Protein AF-A0A7R9W751-F1 (afdb_monomer)

Radius of gyration: 24.88 Å; Cα contacts (8 Å, |Δi|>4): 224; chains: 1; bounding box: 58×52×93 Å

Secondary structure (DSSP, 8-state):
-HHHHHHHHHHHT--THHHHHHHHHHHHHHHHHHHT--HHHHHHHH-HHHHHHHHHHHHHHHHHHH-SSPPPHHHHHHHTTTSS-HHHHHHHHHHHHHHTTT---PPPHHHHHHHHHTTSPPTTS----TT-TT-----HHHHHHHHHHHHHHHHHHHHHHHHHHHH-TTTTTS-HHHHHHHHHHHHHHHH-TTTHHHHHHHHHTTT--TT-HHHHHHHHHHHHHHHH-HHHHHHHHHHHHHHHHHHHHHHHHHHHHSSS-----TTSHHHHHHHHHHHHHHHHHHHHHTTS-----

Sequence (297 aa):
MAEWFYQLVDFCRVDRDNVAVAVSYLDRFLGAAARSGNARARRCLADRREYQLCAMTCLYLAVNLAETKEMDTALLVELSHGKYSKSDFVTMAEDVTWGLGWRLNGPTSMAFVNHLLGVLPEEGQHKSLHHLHDRHFLPACCRRAALVREEATLHELCRTQAELAVSDYRLASCRPSDVATAAVRNAMEHVRPDDLLAFLKSMDALDINPFSAEVERARTILKSAFDANVDGLRQVTSLLRLREEAANAAAGADNNNDIRGIRRSSITDSARCVTEIERIQNQSKFRRENIGEGATP

InterPro domains:
  IPR004367 Cyclin, C-terminal domain [PF02984] (143-190)
  IPR006671 Cyclin, N-terminal [PF00134] (2-105)
  IPR036915 Cyclin-like superfamily [SSF47954] (2-105)
  IPR039361 Cyclin [PTHR10177] (3-192)

Mean predicted aligned error: 13.27 Å

pLDDT: mean 77.69, std 21.28, range [28.48, 97.62]

Solvent-accessible surface area (backbone atoms only — not comparable to full-atom values): 17039 Å² total; per-residue (Å²): 107,58,68,59,44,51,55,50,29,60,74,71,69,52,70,68,67,36,45,51,50,12,50,50,48,39,53,54,29,45,50,27,25,78,75,74,60,38,64,66,32,44,46,28,74,74,32,74,68,49,32,4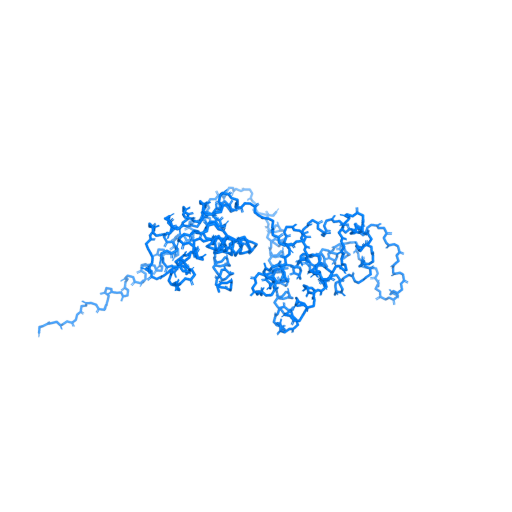7,54,47,46,56,31,25,40,52,52,30,41,50,72,74,42,94,67,73,75,58,57,69,57,54,22,57,76,50,71,62,75,47,54,60,65,54,46,52,53,47,41,50,53,45,40,61,62,49,67,70,69,70,91,70,85,45,28,62,61,41,36,58,54,57,61,70,61,45,78,73,87,84,70,82,89,75,76,90,76,66,91,80,67,79,83,67,53,74,69,58,52,53,54,50,50,54,49,51,54,52,50,39,52,50,45,25,48,53,41,44,56,50,38,67,64,36,76,88,44,67,81,53,53,37,62,36,49,18,51,19,23,47,52,57,26,28,65,73,75,40,58,83,51,42,65,57,44,55,53,50,32,55,77,66,76,46,70,82,79,36,74,66,18,49,50,42,30,53,51,48,51,54,54,49,63,71,35,64,62,52,65,53,46,53,57,46,50,53,50,53,49,48,52,52,51,52,51,53,57,55,50,58,71,62,58,79,82,63,76,97,73,90,75,92,79,64,73,72,54,57,61,54,54,53,51,53,52,55,53,50,54,56,50,58,61,56,61,77,75,70,81,84,82,84,134

Organism: NCBI:txid2749911

Structure (mmCIF, N/CA/C/O backbone):
data_AF-A0A7R9W751-F1
#
_entry.id   AF-A0A7R9W751-F1
#
loop_
_atom_site.group_PDB
_atom_site.id
_atom_site.type_symbol
_atom_site.label_atom_id
_atom_site.label_alt_id
_atom_site.label_comp_id
_atom_site.label_asym_id
_atom_site.label_entity_id
_atom_site.label_seq_id
_atom_site.pdbx_PDB_ins_code
_atom_site.Cartn_x
_atom_site.Cartn_y
_atom_site.Cartn_z
_atom_site.occupancy
_atom_site.B_iso_or_equiv
_atom_site.auth_seq_id
_atom_site.auth_comp_id
_atom_site.auth_asym_id
_atom_site.auth_atom_id
_atom_site.pdbx_PDB_model_num
ATOM 1 N N . MET A 1 1 ? 2.780 6.781 10.812 1.00 87.38 1 MET A N 1
ATOM 2 C CA . MET A 1 1 ? 2.352 5.390 11.088 1.00 87.38 1 MET A CA 1
ATOM 3 C C . MET A 1 1 ? 2.969 4.403 10.115 1.00 87.38 1 MET A C 1
ATOM 5 O O . MET A 1 1 ? 3.533 3.442 10.607 1.00 87.38 1 MET A O 1
ATOM 9 N N . ALA A 1 2 ? 2.932 4.637 8.796 1.00 90.12 2 ALA A N 1
ATOM 10 C CA . ALA A 1 2 ? 3.558 3.746 7.807 1.00 90.12 2 ALA A CA 1
ATOM 11 C C . ALA A 1 2 ? 5.029 3.401 8.128 1.00 90.12 2 ALA A C 1
ATOM 13 O O . ALA A 1 2 ? 5.391 2.234 8.154 1.00 90.12 2 ALA A O 1
ATOM 14 N N . GLU A 1 3 ? 5.847 4.391 8.494 1.00 91.19 3 GLU A N 1
ATOM 15 C CA . GLU A 1 3 ? 7.237 4.160 8.924 1.00 91.19 3 GLU A CA 1
ATOM 16 C C . GLU A 1 3 ? 7.350 3.181 10.109 1.00 91.19 3 GLU A C 1
ATOM 18 O O . GLU A 1 3 ? 8.160 2.260 10.087 1.00 91.19 3 GLU A O 1
ATOM 23 N N . TRP A 1 4 ? 6.489 3.333 11.121 1.00 93.00 4 TRP A N 1
ATOM 24 C CA . TRP A 1 4 ? 6.446 2.419 12.264 1.00 93.00 4 TRP A CA 1
ATOM 25 C C . TRP A 1 4 ? 6.015 1.002 11.849 1.00 93.00 4 TRP A C 1
ATOM 27 O O . TRP A 1 4 ? 6.534 0.029 12.390 1.00 93.00 4 TRP A O 1
ATOM 37 N N . PHE A 1 5 ? 5.117 0.865 10.863 1.00 95.19 5 PHE A N 1
ATOM 38 C CA . PHE A 1 5 ? 4.768 -0.447 10.309 1.00 95.19 5 PHE A CA 1
ATOM 39 C C . PHE A 1 5 ? 5.974 -1.124 9.657 1.00 95.19 5 PHE A C 1
ATOM 41 O O . PHE A 1 5 ? 6.214 -2.291 9.952 1.00 95.19 5 PHE A O 1
ATOM 48 N N . TYR A 1 6 ? 6.757 -0.407 8.842 1.00 93.44 6 TYR A N 1
ATOM 49 C CA . TYR A 1 6 ? 7.971 -0.969 8.238 1.00 93.44 6 TYR A CA 1
ATOM 50 C C . TYR A 1 6 ? 8.985 -1.408 9.297 1.00 93.44 6 TYR A C 1
ATOM 52 O O . TYR A 1 6 ? 9.459 -2.537 9.243 1.00 93.44 6 TYR A O 1
ATOM 60 N N . GLN A 1 7 ? 9.241 -0.580 10.316 1.00 91.62 7 GLN A N 1
ATOM 61 C CA . GLN A 1 7 ? 10.142 -0.940 11.421 1.00 91.62 7 GLN A CA 1
ATOM 62 C C . GLN A 1 7 ? 9.702 -2.224 12.141 1.00 91.62 7 GLN A C 1
ATOM 64 O O . GLN A 1 7 ? 10.531 -3.072 12.474 1.00 91.62 7 GLN A O 1
ATOM 69 N N . LEU A 1 8 ? 8.397 -2.379 12.384 1.00 90.62 8 LEU A N 1
ATOM 70 C CA . LEU A 1 8 ? 7.860 -3.555 13.061 1.00 90.62 8 LEU A CA 1
ATOM 71 C C . LEU A 1 8 ? 7.893 -4.804 12.171 1.00 90.62 8 LEU A C 1
ATOM 73 O O . LEU A 1 8 ? 8.247 -5.884 12.638 1.00 90.62 8 LEU A O 1
ATOM 77 N N . VAL A 1 9 ? 7.556 -4.666 10.892 1.00 92.12 9 VAL A N 1
ATOM 78 C CA . VAL A 1 9 ? 7.630 -5.765 9.924 1.00 92.12 9 VAL A CA 1
ATOM 79 C C . VAL A 1 9 ? 9.071 -6.253 9.754 1.00 92.12 9 VAL A C 1
ATOM 81 O O . VAL A 1 9 ? 9.309 -7.463 9.787 1.00 92.12 9 VAL A O 1
ATOM 84 N N . ASP A 1 10 ? 10.035 -5.333 9.707 1.00 91.06 10 ASP A N 1
ATOM 85 C CA . ASP A 1 10 ? 11.464 -5.649 9.659 1.00 91.06 10 ASP A CA 1
ATOM 86 C C . ASP A 1 10 ? 11.927 -6.375 10.930 1.00 91.06 10 ASP A C 1
ATOM 88 O O . ASP A 1 10 ? 12.632 -7.385 10.855 1.00 91.06 10 ASP A O 1
ATOM 92 N N . PHE A 1 11 ? 11.483 -5.912 12.104 1.00 88.19 11 PHE A N 1
ATOM 93 C CA . PHE A 1 11 ? 11.753 -6.576 13.382 1.00 88.19 11 PHE A CA 1
ATOM 94 C C . PHE A 1 11 ? 11.192 -8.006 13.415 1.00 88.19 11 PHE A C 1
ATOM 96 O O . PHE A 1 11 ? 11.877 -8.946 13.827 1.00 88.19 11 PHE A O 1
ATOM 103 N N . CYS A 1 12 ? 9.963 -8.190 12.932 1.00 87.19 12 CYS A N 1
ATOM 104 C CA . CYS A 1 12 ? 9.299 -9.489 12.868 1.00 87.19 12 CYS A CA 1
ATOM 105 C C . CYS A 1 12 ? 9.830 -10.394 11.742 1.00 87.19 12 CYS A C 1
ATOM 107 O O . CYS A 1 12 ? 9.562 -11.602 11.782 1.00 87.19 12 CYS A O 1
ATOM 109 N N . ARG A 1 13 ? 10.604 -9.845 10.793 1.00 89.00 13 ARG A N 1
ATOM 110 C CA . ARG A 1 13 ? 11.089 -10.506 9.568 1.00 89.00 13 ARG A CA 1
ATOM 111 C C . ARG A 1 13 ? 9.955 -11.080 8.712 1.00 89.00 13 ARG A C 1
ATOM 113 O O . ARG A 1 13 ? 10.039 -12.229 8.282 1.00 89.00 13 ARG A O 1
ATOM 120 N N . VAL A 1 14 ? 8.891 -10.305 8.528 1.00 90.88 14 VAL A N 1
ATOM 121 C CA . VAL A 1 14 ? 7.769 -10.645 7.629 1.00 90.88 14 VAL A CA 1
ATOM 122 C C . VAL A 1 14 ? 7.861 -9.825 6.340 1.00 90.88 14 VAL A C 1
ATOM 124 O O . VAL A 1 14 ? 8.680 -8.906 6.266 1.00 90.88 14 VAL A O 1
ATOM 127 N N . ASP A 1 15 ? 7.084 -10.159 5.305 1.00 91.19 15 ASP A N 1
ATOM 128 C CA . ASP A 1 15 ? 7.169 -9.415 4.044 1.00 91.19 15 ASP A CA 1
ATOM 129 C C . ASP A 1 15 ? 6.717 -7.956 4.240 1.00 91.19 15 ASP A C 1
ATOM 131 O O . ASP A 1 15 ? 5.684 -7.679 4.859 1.00 91.19 15 ASP A O 1
ATOM 135 N N . ARG A 1 16 ? 7.498 -7.014 3.704 1.00 92.69 16 ARG A N 1
ATOM 136 C CA . ARG A 1 16 ? 7.211 -5.574 3.729 1.00 92.69 16 ARG A CA 1
ATOM 137 C C . ARG A 1 16 ? 5.955 -5.203 2.943 1.00 92.69 16 ARG A C 1
ATOM 139 O O . ARG A 1 16 ? 5.333 -4.195 3.273 1.00 92.69 16 ARG A O 1
ATOM 146 N N . ASP A 1 17 ? 5.518 -6.019 1.985 1.00 92.56 17 ASP A N 1
ATOM 147 C CA . ASP A 1 17 ? 4.260 -5.800 1.257 1.00 92.56 17 ASP A CA 1
ATOM 148 C C . ASP A 1 17 ? 3.028 -5.865 2.184 1.00 92.56 17 ASP A C 1
ATOM 150 O O . ASP A 1 17 ? 2.019 -5.195 1.944 1.00 92.56 17 ASP A O 1
ATOM 154 N N . ASN A 1 18 ? 3.137 -6.549 3.333 1.00 93.75 18 ASN A N 1
ATOM 155 C CA . ASN A 1 18 ? 2.098 -6.547 4.370 1.00 93.75 18 ASN A CA 1
ATOM 156 C C . ASN A 1 18 ? 1.802 -5.138 4.909 1.00 93.75 18 ASN A C 1
ATOM 158 O O . ASN A 1 18 ? 0.691 -4.871 5.373 1.00 93.75 18 ASN A O 1
ATOM 162 N N . VAL A 1 19 ? 2.760 -4.208 4.822 1.00 95.75 19 VAL A N 1
ATOM 163 C CA . VAL A 1 19 ? 2.548 -2.805 5.201 1.00 95.75 19 VAL A CA 1
ATOM 164 C C . VAL A 1 19 ? 1.568 -2.125 4.246 1.00 95.75 19 VAL A C 1
ATOM 166 O O . VAL A 1 19 ? 0.678 -1.407 4.706 1.00 95.75 19 VAL A O 1
ATOM 169 N N . ALA A 1 20 ? 1.665 -2.387 2.939 1.00 95.69 20 ALA A N 1
ATOM 170 C CA . ALA A 1 20 ? 0.725 -1.856 1.952 1.00 95.69 20 ALA A CA 1
ATOM 171 C C . ALA A 1 20 ? -0.704 -2.353 2.227 1.00 95.69 20 ALA A C 1
ATOM 173 O O . ALA A 1 20 ? -1.664 -1.577 2.199 1.00 95.69 20 ALA A O 1
ATOM 174 N N . VAL A 1 21 ? -0.838 -3.636 2.575 1.00 95.88 21 VAL A N 1
ATOM 175 C CA . VAL A 1 21 ? -2.112 -4.250 2.969 1.00 95.88 21 VAL A CA 1
ATOM 176 C C . VAL A 1 21 ? -2.661 -3.614 4.254 1.00 95.88 21 VAL A C 1
ATOM 178 O O . VAL A 1 21 ? -3.822 -3.200 4.295 1.00 95.88 21 VAL A O 1
ATOM 181 N N . ALA A 1 22 ? -1.825 -3.458 5.282 1.00 96.50 22 ALA A N 1
ATOM 182 C CA . ALA A 1 22 ? -2.208 -2.861 6.561 1.00 96.50 22 ALA A CA 1
ATOM 183 C C . ALA A 1 22 ? -2.686 -1.407 6.424 1.00 96.50 22 ALA A C 1
ATOM 185 O O . ALA A 1 22 ? -3.707 -1.030 7.005 1.00 96.50 22 ALA A O 1
ATOM 186 N N . VAL A 1 23 ? -1.971 -0.590 5.642 1.00 95.75 23 VAL A N 1
ATOM 187 C CA . VAL A 1 23 ? -2.369 0.797 5.354 1.00 95.75 23 VAL A CA 1
ATOM 188 C C . VAL A 1 23 ? -3.676 0.823 4.561 1.00 95.75 23 VAL A C 1
ATOM 190 O O . VAL A 1 23 ? -4.572 1.591 4.905 1.00 95.75 23 VAL A O 1
ATOM 193 N N . SER A 1 24 ? -3.860 -0.088 3.599 1.00 95.31 24 SER A N 1
ATOM 194 C CA . SER A 1 24 ? -5.135 -0.231 2.883 1.00 95.31 24 SER A CA 1
ATOM 195 C C . SER A 1 24 ? -6.303 -0.542 3.827 1.00 95.31 24 SER A C 1
ATOM 197 O O . SER A 1 24 ? -7.377 0.050 3.693 1.00 95.31 24 SER A O 1
ATOM 199 N N . TYR A 1 25 ? -6.118 -1.438 4.803 1.00 96.69 25 TYR A N 1
ATOM 200 C CA . TYR A 1 25 ? -7.148 -1.736 5.807 1.00 96.69 25 TYR A CA 1
ATOM 201 C C . TYR A 1 25 ? -7.498 -0.503 6.627 1.00 96.69 25 TYR A C 1
ATOM 203 O O . TYR A 1 25 ? -8.681 -0.179 6.758 1.00 96.69 25 TYR A O 1
ATOM 211 N N . LEU A 1 26 ? -6.477 0.197 7.124 1.00 96.19 26 LEU A N 1
ATOM 212 C CA . LEU A 1 26 ? -6.642 1.397 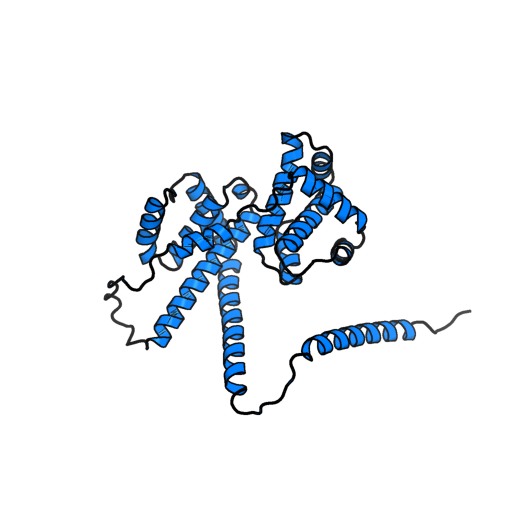7.929 1.00 96.19 26 LEU A CA 1
ATOM 213 C C . LEU A 1 26 ? -7.403 2.478 7.153 1.00 96.19 26 LEU A C 1
ATOM 215 O O . LEU A 1 26 ? -8.447 2.941 7.612 1.00 96.19 26 LEU A O 1
ATOM 219 N N . ASP A 1 27 ? -6.950 2.823 5.950 1.00 94.56 27 ASP A N 1
ATOM 220 C CA . ASP A 1 27 ? -7.553 3.881 5.137 1.00 94.56 27 ASP A CA 1
ATOM 221 C C . ASP A 1 27 ? -8.996 3.548 4.744 1.00 94.56 27 ASP A C 1
ATOM 223 O O . ASP A 1 27 ? -9.900 4.385 4.848 1.00 94.56 27 ASP A O 1
ATOM 227 N N . ARG A 1 28 ? -9.259 2.299 4.345 1.00 94.31 28 ARG A N 1
ATOM 228 C CA . ARG A 1 28 ? -10.609 1.859 3.966 1.00 94.31 28 ARG A CA 1
ATOM 229 C C . ARG A 1 28 ? -11.557 1.831 5.160 1.00 94.31 28 ARG A C 1
ATOM 231 O O . ARG A 1 28 ? -12.723 2.212 4.992 1.00 94.31 28 ARG A O 1
ATOM 238 N N . PHE A 1 29 ? -11.082 1.398 6.328 1.00 96.44 29 PHE A N 1
ATOM 239 C CA . PHE A 1 29 ? -11.866 1.368 7.560 1.00 96.44 29 PHE A CA 1
ATOM 240 C C . PHE A 1 29 ? -12.195 2.784 8.035 1.00 96.44 29 PHE A C 1
ATOM 242 O O . PHE A 1 29 ? -13.364 3.102 8.251 1.00 96.44 29 PHE A O 1
ATOM 249 N N . LEU A 1 30 ? -11.206 3.676 8.091 1.00 95.19 30 LEU A N 1
ATOM 250 C CA . LEU A 1 30 ? -11.424 5.078 8.451 1.00 95.19 30 LEU A CA 1
ATOM 251 C C . LEU A 1 30 ? -12.332 5.782 7.433 1.00 95.19 30 LEU A C 1
ATOM 253 O O . LEU A 1 30 ? -13.258 6.498 7.816 1.00 95.19 30 LEU A O 1
ATOM 257 N N . GLY A 1 31 ? -12.173 5.487 6.140 1.00 93.12 31 GLY A N 1
ATOM 258 C CA . GLY A 1 31 ? -13.071 5.962 5.087 1.00 93.12 31 GLY A CA 1
ATOM 259 C C . GLY A 1 31 ? -14.514 5.448 5.217 1.00 93.12 31 GLY A C 1
ATOM 260 O O . GLY A 1 31 ? -15.439 6.063 4.680 1.00 93.12 31 GLY A O 1
ATOM 261 N N . ALA A 1 32 ? -14.754 4.348 5.941 1.00 90.12 32 ALA A N 1
ATOM 262 C CA . ALA A 1 32 ? -16.107 3.860 6.222 1.00 90.12 32 ALA A CA 1
ATOM 263 C C . ALA A 1 32 ? -16.874 4.783 7.188 1.00 90.12 32 ALA A C 1
ATOM 265 O O . ALA A 1 32 ? -18.105 4.820 7.141 1.00 90.12 32 ALA A O 1
ATOM 266 N N . ALA A 1 33 ? -16.180 5.591 8.002 1.00 86.75 33 ALA A N 1
ATOM 267 C CA . ALA A 1 33 ? -16.813 6.571 8.888 1.00 86.75 33 ALA A CA 1
ATOM 268 C C . ALA A 1 33 ? -17.687 7.576 8.119 1.00 86.75 33 ALA A C 1
ATOM 270 O O . ALA A 1 33 ? -18.780 7.925 8.579 1.00 86.75 33 ALA A O 1
ATOM 271 N N . ALA A 1 34 ? -17.207 8.009 6.947 1.00 82.06 34 ALA A N 1
ATOM 272 C CA . ALA A 1 34 ? -17.912 8.922 6.052 1.00 82.06 34 ALA A CA 1
ATOM 273 C C . ALA A 1 34 ? -18.925 8.193 5.152 1.00 82.06 34 ALA A C 1
ATOM 275 O O . ALA A 1 34 ? -20.032 8.685 4.962 1.00 82.06 34 ALA A O 1
ATOM 276 N N . ARG A 1 35 ? -18.571 7.013 4.618 1.00 82.75 35 ARG A N 1
ATOM 277 C CA . ARG A 1 35 ? -19.398 6.291 3.629 1.00 82.75 35 ARG A CA 1
ATOM 278 C C . ARG A 1 35 ? -20.596 5.549 4.221 1.00 82.75 35 ARG A C 1
ATOM 280 O O . ARG A 1 35 ? -21.668 5.576 3.634 1.00 82.75 35 ARG A O 1
ATOM 287 N N . SER A 1 36 ? -20.404 4.837 5.332 1.00 83.44 36 SER A N 1
ATOM 288 C CA . SER A 1 36 ? -21.426 3.960 5.930 1.00 83.44 36 SER A CA 1
ATOM 289 C C . SER A 1 36 ? -21.849 4.404 7.328 1.00 83.44 36 SER A C 1
ATOM 291 O O . SER A 1 36 ? -22.612 3.713 7.996 1.00 83.44 36 SER A O 1
ATOM 293 N N . GLY A 1 37 ? -21.324 5.537 7.802 1.00 84.44 37 GLY A N 1
ATOM 294 C CA . GLY A 1 37 ? -21.643 6.074 9.117 1.00 84.44 37 GLY A CA 1
ATOM 295 C C . GLY A 1 37 ? -21.050 5.287 10.289 1.00 84.44 37 GLY A C 1
ATOM 296 O O . GLY A 1 37 ? -21.499 5.508 11.415 1.00 84.44 37 GLY A O 1
ATOM 297 N N . ASN A 1 38 ? -20.055 4.416 10.057 1.00 91.44 38 ASN A N 1
ATOM 298 C CA . ASN A 1 38 ? -19.473 3.549 11.087 1.00 91.44 38 ASN A CA 1
ATOM 299 C C . ASN A 1 38 ? -18.979 4.372 12.297 1.00 91.44 38 ASN A C 1
ATOM 301 O O . ASN A 1 38 ? -18.060 5.190 12.192 1.00 91.44 38 ASN A O 1
ATOM 305 N N . ALA A 1 39 ? -19.612 4.153 13.454 1.00 93.06 39 ALA A N 1
ATOM 306 C CA . ALA A 1 39 ? -19.351 4.915 14.670 1.00 93.06 39 ALA A CA 1
ATOM 307 C C . ALA A 1 39 ? -17.954 4.642 15.246 1.00 93.06 39 ALA A C 1
ATOM 309 O O . ALA A 1 39 ? -17.325 5.570 15.756 1.00 93.06 39 ALA A O 1
ATOM 310 N N . ARG A 1 40 ? -17.451 3.404 15.137 1.00 94.25 40 ARG A N 1
ATOM 311 C CA . ARG A 1 40 ? -16.111 3.040 15.612 1.00 94.25 40 ARG A CA 1
ATOM 312 C C . ARG A 1 40 ? -15.038 3.741 14.788 1.00 94.25 40 ARG A C 1
ATOM 314 O O . ARG A 1 40 ? -14.209 4.442 15.358 1.00 94.25 40 ARG A O 1
ATOM 321 N N . ALA A 1 41 ? -15.136 3.670 13.461 1.00 95.12 41 ALA A N 1
ATOM 322 C CA . ALA A 1 41 ? -14.223 4.375 12.561 1.00 95.12 41 ALA A CA 1
ATOM 323 C C . ALA A 1 41 ? -14.228 5.900 12.802 1.00 95.12 41 ALA A C 1
ATOM 325 O O . ALA A 1 41 ? -13.175 6.536 12.794 1.00 95.12 41 ALA A O 1
ATOM 326 N N . ARG A 1 42 ? -15.395 6.495 13.099 1.00 95.38 42 ARG A N 1
ATOM 327 C CA . ARG A 1 42 ? -15.495 7.921 13.459 1.00 95.38 42 ARG A CA 1
ATOM 328 C C . ARG A 1 42 ? -14.766 8.254 14.764 1.00 95.38 42 ARG A C 1
ATOM 330 O O . ARG A 1 42 ? -14.140 9.305 14.843 1.00 95.38 42 ARG A O 1
ATOM 337 N N . ARG A 1 43 ? -14.819 7.374 15.771 1.00 95.38 43 ARG A N 1
ATOM 338 C CA . ARG A 1 43 ? -14.048 7.541 17.017 1.00 95.38 43 ARG A CA 1
ATOM 339 C C . ARG A 1 43 ? -12.546 7.470 16.755 1.00 95.38 43 ARG A C 1
ATOM 341 O O . ARG A 1 43 ? -11.826 8.328 17.248 1.00 95.38 43 ARG A O 1
ATOM 348 N N . CYS A 1 44 ? -12.094 6.533 15.921 1.00 96.25 44 CYS A N 1
ATOM 349 C CA . CYS A 1 44 ? -10.688 6.446 15.517 1.00 96.25 44 CYS A CA 1
ATOM 350 C C . CYS A 1 44 ? -10.200 7.708 14.790 1.00 96.25 44 CYS A C 1
ATOM 352 O O . CYS A 1 44 ? -9.047 8.078 14.944 1.00 96.25 44 CYS A O 1
ATOM 354 N N . LEU A 1 45 ? -11.055 8.399 14.030 1.00 94.94 45 LEU A N 1
ATOM 355 C CA . LEU A 1 45 ? -10.699 9.686 13.417 1.00 94.94 45 LEU A CA 1
ATOM 356 C C . LEU A 1 45 ? -10.652 10.851 14.420 1.00 94.94 45 LEU A C 1
ATOM 358 O O . LEU A 1 45 ? -9.952 11.831 14.178 1.00 94.94 45 LEU A O 1
ATOM 362 N N . ALA A 1 46 ? -11.403 10.764 15.518 1.00 95.25 46 ALA A N 1
ATOM 363 C CA . ALA A 1 46 ? -11.514 11.829 16.513 1.00 95.25 46 ALA A CA 1
ATOM 364 C C . ALA A 1 46 ? -10.484 11.720 17.653 1.00 95.25 46 ALA A C 1
ATOM 366 O O . ALA A 1 46 ? -10.121 12.739 18.237 1.00 95.25 46 ALA A O 1
ATOM 367 N N . ASP A 1 47 ? -10.015 10.510 17.976 1.00 96.44 47 ASP A N 1
ATOM 368 C CA . ASP A 1 47 ? -9.065 10.255 19.063 1.00 96.44 47 ASP A CA 1
ATOM 369 C C . ASP A 1 47 ? -7.786 9.579 18.553 1.00 96.44 47 ASP A C 1
ATOM 371 O O . ASP A 1 47 ? -7.803 8.499 17.961 1.00 96.44 47 ASP A O 1
ATOM 375 N N . ARG A 1 48 ? -6.640 10.195 18.864 1.00 95.44 48 ARG A N 1
ATOM 376 C CA . ARG A 1 48 ? -5.305 9.689 18.532 1.00 95.44 48 ARG A CA 1
ATOM 377 C C . ARG A 1 48 ? -5.013 8.317 19.150 1.00 95.44 48 ARG A C 1
ATOM 379 O O . ARG A 1 48 ? -4.280 7.540 18.538 1.00 95.44 48 ARG A O 1
ATOM 386 N N . ARG A 1 49 ? -5.531 8.017 20.346 1.00 95.31 49 ARG A N 1
ATOM 387 C CA . ARG A 1 49 ? -5.340 6.702 20.987 1.00 95.31 49 ARG A CA 1
ATOM 388 C C . ARG A 1 49 ? -6.085 5.617 20.218 1.00 95.31 49 ARG A C 1
ATOM 390 O O . ARG A 1 49 ? -5.493 4.609 19.847 1.00 95.31 49 ARG A O 1
ATOM 397 N N . GLU A 1 50 ? -7.345 5.874 19.887 1.00 96.12 50 GLU A N 1
ATOM 398 C CA . GLU A 1 50 ? -8.170 4.962 19.089 1.00 96.12 50 GLU A CA 1
ATOM 399 C C . GLU A 1 50 ? -7.631 4.789 17.665 1.00 96.12 50 GLU A C 1
ATOM 401 O O . GLU A 1 50 ? -7.634 3.678 17.133 1.00 96.12 50 GLU A O 1
ATOM 406 N N . TYR A 1 51 ? -7.105 5.859 17.060 1.00 97.12 51 TYR A N 1
ATOM 407 C CA . TYR A 1 51 ? -6.384 5.782 15.790 1.00 97.12 51 TYR A CA 1
ATOM 408 C C . TYR A 1 51 ? -5.174 4.846 15.886 1.00 97.12 51 TYR A C 1
ATOM 410 O O . TYR A 1 51 ? -4.980 3.989 15.026 1.00 97.12 51 TYR A O 1
ATOM 418 N N . GLN A 1 52 ? -4.360 4.991 16.939 1.00 96.88 52 GLN A N 1
ATOM 419 C CA . GLN A 1 52 ? -3.177 4.158 17.140 1.00 96.88 52 GLN A CA 1
ATOM 420 C C . GLN A 1 52 ? -3.556 2.685 17.335 1.00 96.88 52 GLN A C 1
ATOM 422 O O . GLN A 1 52 ? -2.961 1.832 16.679 1.00 96.88 52 GLN A O 1
ATOM 427 N N . LEU A 1 53 ? -4.543 2.386 18.188 1.00 97.38 53 LEU A N 1
ATOM 428 C CA . LEU A 1 53 ? -5.045 1.023 18.388 1.00 97.38 53 LEU A CA 1
ATOM 429 C C . LEU A 1 53 ? -5.531 0.419 17.063 1.00 97.38 53 LEU A C 1
ATOM 431 O O . LEU A 1 53 ? -5.135 -0.693 16.712 1.00 97.38 53 LEU A O 1
ATOM 435 N N . CYS A 1 54 ? -6.322 1.171 16.294 1.00 97.62 54 CYS A N 1
ATOM 436 C CA . CYS A 1 54 ? -6.805 0.752 14.979 1.00 97.62 54 CYS A CA 1
ATOM 437 C C . CYS A 1 54 ? -5.651 0.447 14.019 1.00 97.62 54 CYS A C 1
ATOM 439 O O . CYS A 1 54 ? -5.628 -0.612 13.398 1.00 97.62 54 CYS A O 1
ATOM 441 N N . ALA A 1 55 ? -4.671 1.345 13.923 1.00 97.38 55 ALA A N 1
ATOM 442 C CA . ALA A 1 55 ? -3.517 1.184 13.049 1.00 97.38 55 ALA A CA 1
ATOM 443 C C . ALA A 1 55 ? -2.679 -0.052 13.420 1.00 97.38 55 ALA A C 1
ATOM 445 O O . ALA A 1 55 ? -2.390 -0.875 12.554 1.00 97.38 55 ALA A O 1
ATOM 446 N N . MET A 1 56 ? -2.345 -0.233 14.702 1.00 96.94 56 MET A N 1
ATOM 447 C CA . MET A 1 56 ? -1.624 -1.424 15.174 1.00 96.94 56 MET A CA 1
ATOM 448 C C . MET A 1 56 ? -2.401 -2.713 14.868 1.00 96.94 56 MET A C 1
ATOM 450 O O . MET A 1 56 ? -1.818 -3.703 14.430 1.00 96.94 56 MET A O 1
ATOM 454 N N . THR A 1 57 ? -3.724 -2.683 15.039 1.00 97.12 57 THR A N 1
ATOM 455 C CA . THR A 1 57 ? -4.597 -3.830 14.763 1.00 97.12 57 THR A CA 1
ATOM 456 C C . THR A 1 57 ? -4.701 -4.143 13.267 1.00 97.12 57 THR A C 1
ATOM 458 O O . THR A 1 57 ? -4.737 -5.308 12.886 1.00 97.12 57 THR A O 1
ATOM 461 N N . CYS A 1 58 ? -4.698 -3.129 12.397 1.00 97.31 58 CYS A N 1
ATOM 462 C CA . CYS A 1 58 ? -4.690 -3.329 10.944 1.00 97.31 58 CYS A CA 1
ATOM 463 C C . CYS A 1 58 ? -3.418 -4.048 10.479 1.00 97.31 58 CYS A C 1
ATOM 465 O O . CYS A 1 58 ? -3.503 -4.942 9.640 1.00 97.31 58 CYS A O 1
ATOM 467 N N . LEU A 1 59 ? -2.259 -3.707 11.053 1.00 95.56 59 LEU A N 1
ATOM 468 C CA . LEU A 1 59 ? -1.014 -4.423 10.772 1.00 95.56 59 LEU A CA 1
ATOM 469 C C . LEU A 1 59 ? -1.048 -5.860 11.298 1.00 95.56 59 LEU A C 1
ATOM 471 O O . LEU A 1 59 ? -0.645 -6.778 10.592 1.00 95.56 59 LEU A O 1
ATOM 475 N N . TYR A 1 60 ? -1.578 -6.061 12.503 1.00 95.06 60 TYR A N 1
ATOM 476 C CA . TYR A 1 60 ? -1.817 -7.394 13.055 1.00 95.06 60 TYR A CA 1
ATOM 477 C C . TYR A 1 60 ? -2.667 -8.278 12.149 1.00 95.06 60 TYR A C 1
ATOM 479 O O . TYR A 1 60 ? -2.277 -9.407 11.859 1.00 95.06 60 TYR A O 1
ATOM 487 N N . LEU A 1 61 ? -3.780 -7.746 11.645 1.00 95.94 61 LEU A N 1
ATOM 488 C CA . LEU A 1 61 ? -4.626 -8.455 10.693 1.00 95.94 61 LEU A CA 1
ATOM 489 C C . LEU A 1 61 ? -3.882 -8.762 9.391 1.00 95.94 61 LEU A C 1
ATOM 491 O O . LEU A 1 61 ? -3.978 -9.879 8.899 1.00 95.94 61 LEU A O 1
ATOM 495 N N . ALA A 1 62 ? -3.150 -7.795 8.832 1.00 95.44 62 ALA A N 1
ATOM 496 C CA . ALA A 1 62 ? -2.420 -7.994 7.582 1.00 95.44 62 ALA A CA 1
ATOM 497 C C . ALA A 1 62 ? -1.395 -9.132 7.697 1.00 95.44 62 ALA A C 1
ATOM 499 O O . ALA A 1 62 ? -1.416 -10.046 6.879 1.00 95.44 62 ALA A O 1
ATOM 500 N N . VAL A 1 63 ? -0.572 -9.119 8.750 1.00 93.56 63 VAL A N 1
ATOM 501 C CA . VAL A 1 63 ? 0.454 -10.147 8.978 1.00 93.56 63 VAL A CA 1
ATOM 502 C C . VAL A 1 63 ? -0.180 -11.518 9.212 1.00 93.56 63 VAL A C 1
ATOM 504 O O . VAL A 1 63 ? 0.185 -12.470 8.534 1.00 93.56 63 VAL A O 1
ATOM 507 N N . ASN A 1 64 ? -1.171 -11.628 10.102 1.00 92.19 64 ASN A N 1
ATOM 508 C CA . ASN A 1 64 ? -1.753 -12.932 10.448 1.00 92.19 64 ASN A CA 1
ATOM 509 C C . ASN A 1 64 ? -2.597 -13.563 9.334 1.00 92.19 64 ASN A C 1
ATOM 511 O O . ASN A 1 64 ? -2.880 -14.755 9.394 1.00 92.19 64 ASN A O 1
ATOM 515 N N . LEU A 1 65 ? -3.039 -12.782 8.346 1.00 92.25 65 LEU A N 1
ATOM 516 C CA . LEU A 1 65 ? -3.790 -13.305 7.202 1.00 92.25 65 LEU A CA 1
ATOM 517 C C . LEU A 1 65 ? -2.892 -13.684 6.023 1.00 92.25 65 LEU A C 1
ATOM 519 O O . LEU A 1 65 ? -3.289 -14.528 5.222 1.00 92.25 65 LEU A O 1
ATOM 523 N N . ALA A 1 66 ? -1.728 -13.049 5.893 1.00 88.00 66 ALA A N 1
ATOM 524 C CA . ALA A 1 66 ? -0.812 -13.271 4.779 1.00 88.00 66 ALA A CA 1
ATOM 525 C C . ALA A 1 66 ? 0.293 -14.284 5.106 1.00 88.00 66 ALA A C 1
ATOM 527 O O . ALA A 1 66 ? 0.691 -15.064 4.243 1.00 88.00 66 ALA A O 1
ATOM 528 N N . GLU A 1 67 ? 0.786 -14.281 6.344 1.00 85.75 67 GLU A N 1
ATOM 529 C CA . GLU A 1 67 ? 1.948 -15.061 6.756 1.00 85.75 67 GLU A CA 1
ATOM 530 C C . GLU A 1 67 ? 1.545 -16.342 7.487 1.00 85.75 67 GLU A C 1
ATOM 532 O O . GLU A 1 67 ? 0.562 -16.396 8.222 1.00 85.75 67 GLU A O 1
ATOM 537 N N . THR A 1 68 ? 2.374 -17.380 7.361 1.00 81.50 68 THR A N 1
ATOM 538 C CA . THR A 1 68 ? 2.263 -18.584 8.204 1.00 81.50 68 THR A CA 1
ATOM 539 C C . THR A 1 68 ? 2.745 -18.337 9.631 1.00 81.50 68 THR A C 1
ATOM 541 O O . THR A 1 68 ? 2.391 -19.076 10.549 1.00 81.50 68 THR A O 1
ATOM 544 N N . LYS A 1 69 ? 3.580 -17.311 9.825 1.00 78.12 69 LYS A N 1
ATOM 545 C CA . LYS A 1 69 ? 4.083 -16.896 11.130 1.00 78.12 69 LYS A CA 1
ATOM 546 C C . LYS A 1 69 ? 3.083 -15.950 11.786 1.00 78.12 69 LYS A C 1
ATOM 548 O O . LYS A 1 69 ? 2.961 -14.796 11.387 1.00 78.12 69 LYS A O 1
ATOM 553 N N . GLU A 1 70 ? 2.441 -16.425 12.843 1.00 78.62 70 GLU A N 1
ATOM 554 C CA . GLU A 1 70 ? 1.501 -15.620 13.618 1.00 78.62 70 GLU A CA 1
ATOM 555 C C . GLU A 1 70 ? 2.226 -14.572 14.478 1.00 78.62 70 GLU A C 1
ATOM 557 O O . GLU A 1 70 ? 3.205 -14.854 15.179 1.00 78.62 70 GLU A O 1
ATOM 562 N N . MET A 1 71 ? 1.719 -13.343 14.449 1.00 83.81 71 MET A N 1
ATOM 563 C CA . MET A 1 71 ? 2.056 -12.283 15.385 1.00 83.81 71 MET A CA 1
ATOM 564 C C . MET A 1 71 ? 1.121 -12.368 16.595 1.00 83.81 71 MET A C 1
ATOM 566 O O . MET A 1 71 ? -0.088 -12.181 16.467 1.00 83.81 71 MET A O 1
ATOM 570 N N . ASP A 1 72 ? 1.676 -12.626 17.782 1.00 88.19 72 ASP A N 1
ATOM 571 C CA . ASP A 1 72 ? 0.888 -12.714 19.016 1.00 88.19 72 ASP A CA 1
ATOM 572 C C . ASP A 1 72 ? 0.422 -11.324 19.485 1.00 88.19 72 ASP A C 1
ATOM 574 O O . ASP A 1 72 ? 1.179 -10.353 19.541 1.00 88.19 72 ASP A O 1
ATOM 578 N N . THR A 1 73 ? -0.829 -11.248 19.926 1.00 90.12 73 THR A N 1
ATOM 579 C CA . THR A 1 73 ? -1.389 -10.118 20.678 1.00 90.12 73 THR A CA 1
ATOM 580 C C . THR A 1 73 ? -0.551 -9.708 21.895 1.00 90.12 73 THR A C 1
ATOM 582 O O . THR A 1 73 ? -0.538 -8.529 22.243 1.00 90.12 73 THR A O 1
ATOM 585 N N . ALA A 1 74 ? 0.176 -10.630 22.542 1.00 91.12 74 ALA A N 1
ATOM 586 C CA . ALA A 1 74 ? 1.089 -10.285 23.638 1.00 91.12 74 ALA A CA 1
ATOM 587 C C . ALA A 1 74 ? 2.206 -9.331 23.187 1.00 91.12 74 ALA A C 1
ATOM 589 O O . ALA A 1 74 ? 2.502 -8.369 23.898 1.00 91.12 74 ALA A O 1
ATOM 590 N N . LEU A 1 75 ? 2.752 -9.547 21.985 1.00 89.81 75 LEU A N 1
ATOM 591 C CA . LEU A 1 75 ? 3.756 -8.666 21.394 1.00 89.81 75 LEU A CA 1
ATOM 592 C C . LEU A 1 75 ? 3.176 -7.265 21.159 1.00 89.81 75 LEU A C 1
ATOM 594 O O . LEU A 1 75 ? 3.827 -6.270 21.455 1.00 89.81 75 LEU A O 1
ATOM 598 N N . LEU A 1 76 ? 1.930 -7.157 20.691 1.00 90.81 76 LEU A N 1
ATOM 599 C CA . LEU A 1 76 ? 1.285 -5.853 20.484 1.00 90.81 76 LEU A CA 1
ATOM 600 C C . LEU A 1 76 ? 1.057 -5.090 21.792 1.00 90.81 76 LEU A C 1
ATOM 602 O O . LEU A 1 76 ? 1.234 -3.871 21.833 1.00 90.81 76 LEU A O 1
ATOM 606 N N . VAL A 1 77 ? 0.690 -5.796 22.866 1.00 95.00 77 VAL A N 1
ATOM 607 C CA . VAL A 1 77 ? 0.570 -5.205 24.206 1.00 95.00 77 VAL A CA 1
ATOM 608 C C . VAL A 1 77 ? 1.924 -4.651 24.652 1.00 95.00 77 VAL A C 1
ATOM 610 O O . VAL A 1 77 ? 1.992 -3.494 25.074 1.00 95.00 77 VAL A O 1
ATOM 613 N N . GLU A 1 78 ? 3.001 -5.419 24.488 1.00 93.25 78 GLU A N 1
ATOM 614 C CA . GLU A 1 78 ? 4.365 -4.985 24.810 1.00 93.25 78 GLU A CA 1
ATOM 615 C C . GLU A 1 78 ? 4.801 -3.767 23.979 1.00 93.25 78 GLU A C 1
ATOM 617 O O . GLU A 1 78 ? 5.234 -2.761 24.545 1.00 93.25 78 GLU A O 1
ATOM 622 N N . LEU A 1 79 ? 4.595 -3.800 22.659 1.00 90.69 79 LEU A N 1
ATOM 623 C CA . LEU A 1 79 ? 4.920 -2.702 21.737 1.00 90.69 79 LEU A CA 1
ATOM 624 C C . LEU A 1 79 ? 4.097 -1.438 22.001 1.00 90.69 79 LEU A C 1
ATOM 626 O O . LEU A 1 79 ? 4.547 -0.324 21.738 1.00 90.69 79 LEU A O 1
ATOM 630 N N . SER A 1 80 ? 2.887 -1.590 22.542 1.00 91.94 80 SER A N 1
ATOM 631 C CA . SER A 1 80 ? 2.075 -0.462 22.998 1.00 91.94 80 SER A CA 1
ATOM 632 C C . SER A 1 80 ? 2.522 0.094 24.358 1.00 91.94 80 SER A C 1
ATOM 634 O O . SER A 1 80 ? 1.942 1.075 24.825 1.00 91.94 80 SER A O 1
ATOM 636 N N . HIS A 1 81 ? 3.536 -0.506 24.995 1.00 91.44 81 HIS A N 1
ATOM 637 C CA . HIS A 1 81 ? 3.949 -0.267 26.380 1.00 91.44 81 HIS A CA 1
ATOM 638 C C . HIS A 1 81 ? 2.804 -0.464 27.386 1.00 91.44 81 HIS A C 1
ATOM 640 O O . HIS A 1 81 ? 2.643 0.318 28.322 1.00 91.44 81 HIS A O 1
ATOM 646 N N . GLY A 1 82 ? 1.966 -1.480 27.158 1.00 90.88 82 GLY A N 1
ATOM 647 C CA . GLY A 1 82 ? 0.819 -1.798 28.011 1.00 90.88 82 GLY A CA 1
ATOM 648 C C . GLY A 1 82 ? -0.329 -0.787 27.943 1.00 90.88 82 GLY A C 1
ATOM 649 O O . GLY A 1 82 ? -1.201 -0.809 28.808 1.00 90.88 82 GLY A O 1
ATOM 650 N N . LYS A 1 83 ? -0.350 0.107 26.942 1.00 93.88 83 LYS A N 1
ATOM 651 C CA . LYS A 1 83 ? -1.447 1.075 26.751 1.00 93.88 83 LYS A CA 1
ATOM 652 C C . LYS A 1 83 ? -2.766 0.410 26.377 1.00 93.88 83 LYS A C 1
ATOM 654 O O . LYS A 1 83 ? -3.816 0.969 26.681 1.00 93.88 83 LYS A O 1
ATOM 659 N N . TYR A 1 84 ? -2.692 -0.732 25.702 1.00 96.75 84 TYR A N 1
ATOM 660 C CA . TYR A 1 84 ? -3.841 -1.506 25.254 1.00 96.75 84 TYR A CA 1
ATOM 661 C C . TYR A 1 84 ? -3.728 -2.932 25.784 1.00 96.75 84 TYR A C 1
ATOM 663 O O . TYR A 1 84 ? -2.631 -3.476 25.923 1.00 96.75 84 TYR A O 1
ATOM 671 N N . SER A 1 85 ? -4.871 -3.530 26.082 1.00 96.31 85 SER A N 1
ATOM 672 C CA . SER A 1 85 ? -4.998 -4.924 26.493 1.00 96.31 85 SER A CA 1
ATOM 673 C C . SER A 1 85 ? -5.169 -5.846 25.282 1.00 96.31 85 SER A C 1
ATOM 675 O O . SER A 1 85 ? -5.501 -5.407 24.181 1.00 96.31 85 SER A O 1
ATOM 677 N N . LYS A 1 86 ? -5.002 -7.160 25.481 1.00 96.62 86 LYS A N 1
ATOM 678 C CA . LYS A 1 86 ? -5.276 -8.151 24.425 1.00 96.62 86 LYS A CA 1
ATOM 679 C C . LYS A 1 86 ? -6.723 -8.068 23.922 1.00 96.62 86 LYS A C 1
ATOM 681 O O . LYS A 1 86 ? -6.954 -8.173 22.723 1.00 96.62 86 LYS A O 1
ATOM 686 N N . SER A 1 87 ? -7.684 -7.835 24.821 1.00 96.81 87 SER A N 1
ATOM 687 C CA . SER A 1 87 ? -9.099 -7.685 24.459 1.00 96.81 87 SER A CA 1
ATOM 688 C C . SER A 1 87 ? -9.359 -6.462 23.585 1.00 96.81 87 SER A C 1
ATOM 690 O O . SER A 1 87 ? -10.223 -6.533 22.715 1.00 96.81 87 SER A O 1
ATOM 692 N N . ASP A 1 88 ? -8.599 -5.377 23.757 1.00 97.06 88 ASP A N 1
ATOM 693 C CA . ASP A 1 88 ? -8.744 -4.182 22.917 1.00 97.06 88 ASP A CA 1
ATOM 694 C C . ASP A 1 88 ? -8.346 -4.476 21.468 1.00 97.06 88 ASP A C 1
ATOM 696 O O . ASP A 1 88 ? -9.045 -4.068 20.542 1.00 97.06 88 ASP A O 1
ATOM 700 N N . PHE A 1 89 ? -7.262 -5.236 21.267 1.00 96.81 89 PHE A N 1
ATOM 701 C CA . PHE A 1 89 ? -6.832 -5.672 19.936 1.00 96.81 89 PHE A CA 1
ATOM 702 C C . PHE A 1 89 ? -7.838 -6.621 19.286 1.00 96.81 89 PHE A C 1
ATOM 704 O O . PHE A 1 89 ? -8.157 -6.447 18.115 1.00 96.81 89 PHE A O 1
ATOM 711 N N . VAL A 1 90 ? -8.372 -7.593 20.034 1.00 96.31 90 VAL A N 1
ATOM 712 C CA . VAL A 1 90 ? -9.387 -8.527 19.513 1.00 96.31 90 VAL A CA 1
ATOM 713 C C . VAL A 1 90 ? -10.663 -7.780 19.123 1.00 96.31 90 VAL A C 1
ATOM 715 O O . VAL A 1 90 ? -11.138 -7.928 18.001 1.00 96.31 90 VAL A O 1
ATOM 718 N N . THR A 1 91 ? -11.162 -6.906 19.999 1.00 97.25 91 THR A N 1
ATOM 719 C CA . THR A 1 91 ? -12.372 -6.110 19.731 1.00 97.25 91 THR A CA 1
ATOM 720 C C . THR A 1 91 ? -12.169 -5.195 18.523 1.00 97.25 91 THR A C 1
ATOM 722 O O . THR A 1 91 ? -13.011 -5.132 17.632 1.00 97.25 91 THR A O 1
ATOM 725 N N . MET A 1 92 ? -11.018 -4.517 18.442 1.00 97.56 92 MET A N 1
ATOM 726 C CA . MET A 1 92 ? -10.697 -3.677 17.289 1.00 97.56 92 MET A CA 1
ATOM 727 C C . MET A 1 92 ? -10.553 -4.504 16.001 1.00 97.56 92 MET A C 1
ATOM 729 O O . MET A 1 92 ? -10.926 -4.034 14.929 1.00 97.56 92 MET A O 1
ATOM 733 N N . ALA A 1 93 ? -10.038 -5.732 16.078 1.00 97.12 93 ALA A N 1
ATOM 734 C CA . ALA A 1 93 ? -9.890 -6.605 14.918 1.00 97.12 93 ALA A CA 1
ATOM 735 C C . ALA A 1 93 ? -11.259 -7.025 14.372 1.00 97.12 93 ALA A C 1
ATOM 737 O O . ALA A 1 93 ? -11.486 -6.982 13.159 1.00 97.12 93 ALA A O 1
ATOM 738 N N . GLU A 1 94 ? -12.196 -7.358 15.258 1.00 96.88 94 GLU A N 1
ATOM 739 C CA . GLU A 1 94 ? -13.593 -7.595 14.896 1.00 96.88 94 GLU A CA 1
ATOM 740 C C . GLU A 1 94 ? -14.200 -6.341 14.252 1.00 96.88 94 GLU A C 1
ATOM 742 O O . GLU A 1 94 ? -14.686 -6.407 13.123 1.00 96.88 94 GLU A O 1
ATOM 747 N N . ASP A 1 95 ? -14.095 -5.176 14.895 1.00 97.06 95 ASP A N 1
ATOM 748 C CA . ASP A 1 95 ? -14.626 -3.915 14.363 1.00 97.06 95 ASP A CA 1
ATOM 749 C C . ASP A 1 95 ? -14.104 -3.603 12.948 1.00 97.06 95 ASP A C 1
ATOM 751 O O . ASP A 1 95 ? -14.875 -3.210 12.064 1.00 97.06 95 ASP A O 1
ATOM 755 N N . VAL A 1 96 ? -12.798 -3.787 12.717 1.00 97.25 96 VAL A N 1
ATOM 756 C CA . VAL A 1 96 ? -12.156 -3.555 11.416 1.00 97.25 96 VAL A CA 1
ATOM 757 C C . VAL A 1 96 ? -12.645 -4.563 10.379 1.00 97.25 96 VAL A C 1
ATOM 759 O O . VAL A 1 96 ? -13.045 -4.165 9.283 1.00 97.25 96 VAL A O 1
ATOM 762 N N . THR A 1 97 ? -12.664 -5.856 10.700 1.00 96.31 97 THR A N 1
ATOM 763 C CA . THR A 1 97 ? -13.090 -6.903 9.754 1.00 96.31 97 THR A CA 1
ATOM 764 C C . THR A 1 97 ? -14.567 -6.770 9.373 1.00 96.31 97 THR A C 1
ATOM 766 O O . THR A 1 97 ? -14.894 -6.817 8.180 1.00 96.31 97 THR A O 1
ATOM 769 N N . TRP A 1 98 ? -15.446 -6.484 10.339 1.00 95.19 98 TRP A N 1
ATOM 770 C CA . TRP A 1 98 ? -16.852 -6.154 10.090 1.00 95.19 98 TRP A CA 1
ATOM 771 C C . TRP A 1 98 ? -17.002 -4.861 9.286 1.00 95.19 98 TRP A C 1
ATOM 773 O O . TRP A 1 98 ? -17.748 -4.826 8.305 1.00 95.19 98 TRP A O 1
ATOM 783 N N . GLY A 1 99 ? -16.257 -3.810 9.641 1.00 94.31 99 GLY A N 1
ATOM 784 C CA . GLY A 1 99 ? -16.273 -2.526 8.937 1.00 94.31 99 GLY A CA 1
ATOM 785 C C . GLY A 1 99 ? -15.809 -2.617 7.479 1.00 94.31 99 GLY A C 1
ATOM 786 O O . GLY A 1 99 ? -16.282 -1.857 6.629 1.00 94.31 99 GLY A O 1
ATOM 787 N N . LEU A 1 100 ? -14.923 -3.564 7.170 1.00 94.75 100 LEU A N 1
ATOM 788 C CA . LEU A 1 100 ? -14.465 -3.868 5.813 1.00 94.75 100 LEU A CA 1
ATOM 789 C C . LEU A 1 100 ? -15.346 -4.903 5.094 1.00 94.75 100 LEU A C 1
ATOM 791 O O . LEU A 1 100 ? -15.123 -5.160 3.907 1.00 94.75 100 LEU A O 1
ATOM 795 N N . GLY A 1 101 ? -16.328 -5.497 5.779 1.00 94.38 101 GLY A N 1
ATOM 796 C CA . GLY A 1 101 ? -17.164 -6.570 5.245 1.00 94.38 101 GLY A CA 1
ATOM 797 C C . GLY A 1 101 ? -16.340 -7.775 4.794 1.00 94.38 101 GLY A C 1
ATOM 798 O O . GLY A 1 101 ? -16.597 -8.309 3.717 1.00 94.38 101 GLY A O 1
ATOM 799 N N . TRP A 1 102 ? -15.301 -8.133 5.559 1.00 94.75 102 TRP A N 1
ATOM 800 C CA . TRP A 1 102 ? -14.365 -9.230 5.267 1.00 94.75 102 TRP A CA 1
ATOM 801 C C . TRP A 1 102 ? -13.578 -9.101 3.949 1.00 94.75 102 TRP A C 1
ATOM 803 O O . TRP A 1 102 ? -12.911 -10.038 3.514 1.00 94.75 102 TRP A O 1
ATOM 813 N N . ARG A 1 103 ? -13.584 -7.923 3.311 1.00 94.25 103 ARG A N 1
ATOM 814 C CA . ARG A 1 103 ? -12.830 -7.656 2.073 1.00 94.25 103 ARG A CA 1
ATOM 815 C C . ARG A 1 103 ? -11.358 -7.354 2.367 1.00 94.25 103 ARG A C 1
ATOM 817 O O . ARG A 1 103 ? -10.917 -6.215 2.191 1.00 94.25 103 ARG A O 1
ATOM 824 N N . LEU A 1 104 ? -10.633 -8.360 2.839 1.00 93.31 104 LEU A N 1
ATOM 825 C CA . LEU A 1 104 ? -9.243 -8.254 3.297 1.00 93.31 104 LEU A CA 1
ATOM 826 C C . LEU A 1 104 ? -8.234 -8.546 2.162 1.00 93.31 104 LEU A C 1
ATOM 828 O O . LEU A 1 104 ? -7.181 -7.936 2.093 1.00 93.31 104 LEU A O 1
ATOM 832 N N . ASN A 1 105 ? -8.596 -9.335 1.151 1.00 88.69 105 ASN A N 1
ATOM 833 C CA . ASN A 1 105 ? -7.685 -9.644 0.038 1.00 88.69 105 ASN A CA 1
ATOM 834 C C . ASN A 1 105 ? -7.690 -8.548 -1.048 1.00 88.69 105 ASN A C 1
ATOM 836 O O . ASN A 1 105 ? -8.376 -8.671 -2.064 1.00 88.69 105 ASN A O 1
ATOM 840 N N . GLY A 1 106 ? -6.977 -7.444 -0.808 1.00 85.88 106 GLY A N 1
ATOM 841 C CA . GLY A 1 106 ? -6.783 -6.357 -1.777 1.00 85.88 106 GLY A CA 1
ATOM 842 C C . GLY A 1 106 ? -5.467 -6.487 -2.559 1.00 85.88 106 GLY A C 1
ATOM 843 O O . GLY A 1 106 ? -4.495 -6.995 -2.007 1.00 85.88 106 GLY A O 1
ATOM 844 N N . PRO A 1 107 ? -5.401 -6.024 -3.821 1.00 93.06 107 PRO A N 1
ATOM 845 C CA . PRO A 1 107 ? -4.160 -6.056 -4.587 1.00 93.06 107 PRO A CA 1
ATOM 846 C C . PRO A 1 107 ? -3.183 -4.968 -4.114 1.00 93.06 107 PRO A C 1
ATOM 848 O O . PRO A 1 107 ? -3.583 -3.823 -3.888 1.00 93.06 107 PRO A O 1
ATOM 851 N N . THR A 1 108 ? -1.900 -5.313 -4.017 1.00 95.31 108 THR A N 1
ATOM 852 C CA . THR A 1 108 ? -0.812 -4.376 -3.703 1.00 95.31 108 THR A CA 1
ATOM 853 C C . THR A 1 108 ? -0.117 -3.896 -4.974 1.00 95.31 108 THR A C 1
ATOM 855 O O . THR A 1 108 ? -0.178 -4.542 -6.024 1.00 95.31 108 THR A O 1
ATOM 858 N N . SER A 1 109 ? 0.569 -2.753 -4.898 1.00 96.31 109 SER A N 1
ATOM 859 C CA . SER A 1 109 ? 1.377 -2.264 -6.022 1.00 96.31 109 SER A CA 1
ATOM 860 C C . SER A 1 109 ? 2.476 -3.270 -6.372 1.00 96.31 109 SER A C 1
ATOM 862 O O . SER A 1 109 ? 2.739 -3.497 -7.549 1.00 96.31 109 SER A O 1
ATOM 864 N N . MET A 1 110 ? 3.061 -3.945 -5.376 1.00 95.19 110 MET A N 1
ATOM 865 C CA . MET A 1 110 ? 4.073 -4.977 -5.612 1.00 95.19 110 MET A CA 1
ATOM 866 C C . MET A 1 110 ? 3.531 -6.218 -6.316 1.00 95.19 110 MET A C 1
ATOM 868 O O . MET A 1 110 ? 4.223 -6.770 -7.172 1.00 95.19 110 MET A O 1
ATOM 872 N N . ALA A 1 111 ? 2.290 -6.625 -6.039 1.00 94.19 111 ALA A N 1
ATOM 873 C CA . ALA A 1 111 ? 1.652 -7.699 -6.795 1.00 94.19 111 ALA A CA 1
ATOM 874 C C . ALA A 1 111 ? 1.570 -7.353 -8.293 1.00 94.19 111 ALA A C 1
ATOM 876 O O . ALA A 1 111 ? 1.943 -8.164 -9.141 1.00 94.19 111 ALA A O 1
ATOM 877 N N . PHE A 1 112 ? 1.170 -6.121 -8.629 1.00 95.31 112 PHE A N 1
ATOM 878 C CA . PHE A 1 112 ? 1.165 -5.653 -10.017 1.00 95.31 112 PHE A CA 1
ATOM 879 C C . PHE A 1 112 ? 2.572 -5.553 -10.612 1.00 95.31 112 PHE A C 1
ATOM 881 O O . PHE A 1 112 ? 2.754 -5.966 -11.752 1.00 95.31 112 PHE A O 1
ATOM 888 N N . VAL A 1 113 ? 3.568 -5.065 -9.862 1.00 95.38 113 VAL A N 1
ATOM 889 C CA . VAL A 1 113 ? 4.973 -5.032 -10.313 1.00 95.38 113 VAL A CA 1
ATOM 890 C C . VAL A 1 113 ? 5.429 -6.423 -10.747 1.00 95.38 113 VAL A C 1
ATOM 892 O O . VAL A 1 113 ? 5.946 -6.565 -11.850 1.00 95.38 113 VAL A O 1
ATOM 895 N N . ASN A 1 114 ? 5.192 -7.456 -9.934 1.00 93.38 114 ASN A N 1
ATOM 896 C CA . ASN A 1 114 ? 5.595 -8.826 -10.264 1.00 93.38 114 ASN A CA 1
ATOM 897 C C . ASN A 1 114 ? 4.959 -9.312 -11.578 1.00 93.38 114 ASN A C 1
ATOM 899 O O . ASN A 1 114 ? 5.631 -9.933 -12.399 1.00 93.38 114 ASN A O 1
ATOM 903 N N . HIS A 1 115 ? 3.683 -8.990 -11.805 1.00 92.19 115 HIS A N 1
ATOM 904 C CA . HIS A 1 115 ? 3.009 -9.319 -13.060 1.00 92.19 115 HIS A CA 1
ATOM 905 C C . HIS A 1 115 ? 3.552 -8.523 -14.251 1.00 92.19 115 HIS A C 1
ATOM 907 O O . HIS A 1 115 ? 3.771 -9.101 -15.310 1.00 92.19 115 HIS A O 1
ATOM 913 N N . LEU A 1 116 ? 3.804 -7.222 -14.085 1.00 91.62 116 LEU A N 1
ATOM 914 C CA . LEU A 1 116 ? 4.332 -6.359 -15.145 1.00 91.62 116 LEU A CA 1
ATOM 915 C C . LEU A 1 116 ? 5.757 -6.753 -15.549 1.00 91.62 116 LEU A C 1
ATOM 917 O O . LEU A 1 116 ? 6.066 -6.779 -16.738 1.00 91.62 116 LEU A O 1
ATOM 921 N N . LEU A 1 117 ? 6.609 -7.101 -14.581 1.00 89.88 117 LEU A N 1
ATOM 922 C CA . LEU A 1 117 ? 7.965 -7.581 -14.849 1.00 89.88 117 LEU A CA 1
ATOM 923 C C . LEU A 1 117 ? 7.960 -8.943 -15.555 1.00 89.88 117 LEU A C 1
ATOM 925 O O . LEU A 1 117 ? 8.791 -9.170 -16.425 1.00 89.88 117 LEU A O 1
ATOM 929 N N . GLY A 1 118 ? 6.989 -9.815 -15.262 1.00 86.75 118 GLY A N 1
ATOM 930 C CA . GLY A 1 118 ? 6.827 -11.097 -15.962 1.00 86.75 118 GLY A CA 1
ATOM 931 C C . GLY A 1 118 ? 6.381 -10.981 -17.427 1.00 86.75 118 GLY A C 1
ATOM 932 O O . GLY A 1 118 ? 6.449 -11.961 -18.163 1.00 86.75 118 GLY A O 1
ATOM 933 N N . VAL A 1 119 ? 5.925 -9.802 -17.860 1.00 84.06 119 VAL A N 1
ATOM 934 C CA . VAL A 1 119 ? 5.531 -9.512 -19.253 1.00 84.06 119 VAL A CA 1
ATOM 935 C C . VAL A 1 119 ? 6.709 -8.960 -20.069 1.00 84.06 119 VAL A C 1
ATOM 937 O O . VAL A 1 119 ? 6.614 -8.802 -21.291 1.00 84.06 119 VAL A O 1
ATOM 940 N N . LEU A 1 120 ? 7.840 -8.673 -19.419 1.00 78.69 120 LEU A N 1
ATOM 941 C CA . LEU A 1 120 ? 9.045 -8.256 -20.119 1.00 78.69 120 LEU A CA 1
ATOM 942 C C . LEU A 1 120 ? 9.499 -9.371 -21.072 1.00 78.69 120 LEU A C 1
ATOM 944 O O . LEU A 1 120 ? 9.516 -10.540 -20.684 1.00 78.69 120 LEU A O 1
ATOM 948 N N . PRO A 1 121 ? 9.843 -9.040 -22.328 1.00 69.31 121 PRO A N 1
ATOM 949 C CA . PRO A 1 121 ? 10.328 -10.040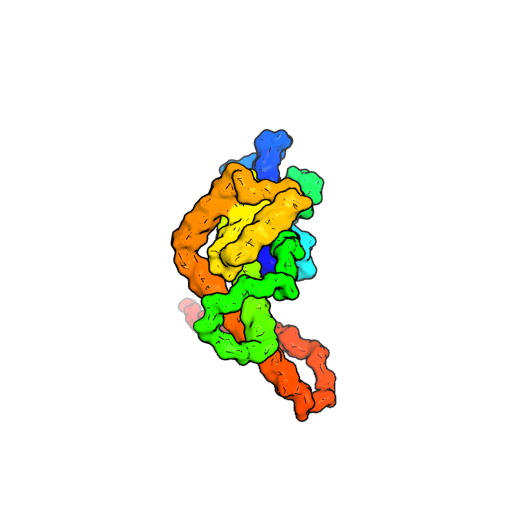 -23.263 1.00 69.31 121 PRO A CA 1
ATOM 950 C C . PRO A 1 121 ? 11.596 -10.686 -22.697 1.00 69.31 121 PRO A C 1
ATOM 952 O O . PRO A 1 121 ? 12.550 -9.985 -22.365 1.00 69.31 121 PRO A O 1
ATOM 955 N N . GLU A 1 122 ? 11.621 -12.019 -22.600 1.00 63.75 122 GLU A N 1
ATOM 956 C CA . GLU A 1 122 ? 12.852 -12.731 -22.260 1.00 63.75 122 GLU A CA 1
ATOM 957 C C . GLU A 1 122 ? 13.926 -12.349 -23.289 1.00 63.75 122 GLU A C 1
ATOM 959 O O . GLU A 1 122 ? 13.733 -12.511 -24.500 1.00 63.75 122 GLU A O 1
ATOM 964 N N . GLU A 1 123 ? 15.063 -11.829 -22.821 1.00 57.25 123 GLU A N 1
ATOM 965 C CA . GLU A 1 123 ? 16.189 -11.362 -23.643 1.00 57.25 123 GLU A CA 1
ATOM 966 C C . GLU A 1 123 ? 16.959 -12.522 -24.311 1.00 57.25 123 GLU A C 1
ATOM 968 O O . GLU A 1 123 ? 18.186 -12.611 -24.290 1.00 57.25 123 GLU A O 1
ATOM 973 N N . GLY A 1 124 ? 16.233 -13.434 -24.954 1.00 48.16 124 GLY A N 1
ATOM 974 C CA . GLY A 1 124 ? 16.753 -14.399 -25.914 1.00 48.16 124 GLY A CA 1
ATOM 975 C C . GLY A 1 124 ? 16.735 -13.897 -27.363 1.00 48.16 124 GLY A C 1
ATOM 976 O O . GLY A 1 124 ? 17.225 -14.610 -28.239 1.00 48.16 124 GLY A O 1
ATOM 977 N N . GLN A 1 125 ? 16.170 -12.714 -27.659 1.00 43.38 125 GLN A N 1
ATOM 978 C CA . GLN A 1 125 ? 15.896 -12.306 -29.051 1.00 43.38 125 GLN A CA 1
ATOM 979 C C . GLN A 1 125 ? 16.410 -10.925 -29.496 1.00 43.38 125 GLN A C 1
ATOM 981 O O . GLN A 1 125 ? 16.414 -10.665 -30.703 1.00 43.38 125 GLN A O 1
ATOM 986 N N . HIS A 1 126 ? 16.943 -10.069 -28.616 1.00 43.69 126 HIS A N 1
ATOM 987 C CA . HIS A 1 126 ? 17.547 -8.808 -29.067 1.00 43.69 126 HIS A CA 1
ATOM 988 C C . HIS A 1 126 ? 19.004 -8.990 -29.524 1.00 43.69 126 HIS A C 1
ATOM 990 O O . HIS A 1 126 ? 19.968 -8.932 -28.767 1.00 43.69 126 HIS A O 1
ATOM 996 N N . LYS A 1 127 ? 19.147 -9.184 -30.840 1.00 44.22 127 LYS A N 1
ATOM 997 C CA . LYS A 1 127 ? 20.399 -9.224 -31.618 1.00 44.22 127 LYS A CA 1
ATOM 998 C C . LYS A 1 127 ? 21.102 -7.865 -31.796 1.00 44.22 127 LYS A C 1
ATOM 1000 O O . LYS A 1 127 ? 21.955 -7.754 -32.670 1.00 44.22 127 LYS A O 1
ATOM 1005 N N . SER A 1 128 ? 20.806 -6.837 -31.006 1.00 43.31 128 SER A N 1
ATOM 1006 C CA . SER A 1 128 ? 21.398 -5.511 -31.226 1.00 43.31 128 SER A CA 1
ATOM 1007 C C . SER A 1 128 ? 21.836 -4.850 -29.934 1.00 43.31 128 SER A C 1
ATOM 1009 O O . SER A 1 128 ? 21.073 -4.121 -29.325 1.00 43.31 128 SER A O 1
ATOM 1011 N N . LEU A 1 129 ? 23.109 -5.052 -29.595 1.00 43.34 129 LEU A N 1
ATOM 1012 C CA . LEU A 1 129 ? 24.048 -3.947 -29.387 1.00 43.34 129 LEU A CA 1
ATOM 1013 C C . LEU A 1 129 ? 25.468 -4.451 -29.679 1.00 43.34 129 LEU A C 1
ATOM 1015 O O . LEU A 1 129 ? 26.332 -4.592 -28.820 1.00 43.34 129 LEU A O 1
ATOM 1019 N N . HIS A 1 130 ? 25.710 -4.690 -30.968 1.00 44.56 130 HIS A N 1
ATOM 1020 C CA . HIS A 1 130 ? 27.035 -4.860 -31.571 1.00 44.56 130 HIS A CA 1
ATOM 1021 C C . HIS A 1 130 ? 27.865 -3.551 -31.595 1.00 44.56 130 HIS A C 1
ATOM 1023 O O . HIS A 1 130 ? 28.811 -3.440 -32.371 1.00 44.56 130 HIS A O 1
ATOM 1029 N N . HIS A 1 131 ? 27.547 -2.552 -30.761 1.00 42.50 131 HIS A N 1
ATOM 1030 C CA . HIS A 1 131 ? 28.200 -1.234 -30.790 1.00 42.50 131 HIS A CA 1
ATOM 1031 C C . HIS A 1 131 ? 28.862 -0.789 -29.481 1.00 42.50 131 HIS A C 1
ATOM 1033 O O . HIS A 1 131 ? 29.307 0.349 -29.382 1.00 42.50 131 HIS A O 1
ATOM 1039 N N . LEU A 1 132 ? 29.084 -1.710 -28.542 1.00 44.81 132 LEU A N 1
ATOM 1040 C CA . LEU A 1 132 ? 30.210 -1.598 -27.612 1.00 44.81 132 LEU A CA 1
ATOM 1041 C C . LEU A 1 132 ? 31.295 -2.597 -28.033 1.00 44.81 132 LEU A C 1
ATOM 1043 O O . LEU A 1 132 ? 31.433 -3.687 -27.478 1.00 44.81 132 LEU A O 1
ATOM 1047 N N . HIS A 1 133 ? 32.072 -2.206 -29.046 1.00 45.31 133 HIS A N 1
ATOM 1048 C CA . HIS A 1 133 ? 33.453 -2.667 -29.197 1.00 45.31 133 HIS A CA 1
ATOM 1049 C C . HIS A 1 133 ? 34.224 -2.228 -27.936 1.00 45.31 133 HIS A C 1
ATOM 1051 O O . HIS A 1 133 ? 34.744 -1.123 -27.922 1.00 45.31 133 HIS A O 1
ATOM 1057 N N . ASP A 1 134 ? 34.158 -3.019 -26.856 1.00 43.75 134 ASP A N 1
ATOM 1058 C CA . ASP A 1 134 ? 35.236 -3.271 -25.868 1.00 43.75 134 ASP A CA 1
ATOM 1059 C C . ASP A 1 134 ? 34.738 -3.994 -24.598 1.00 43.75 134 ASP A C 1
ATOM 1061 O O . ASP A 1 134 ? 35.056 -3.658 -23.457 1.00 43.75 134 ASP A O 1
ATOM 1065 N N . ARG A 1 135 ? 33.953 -5.062 -24.758 1.00 41.97 135 ARG A N 1
ATOM 1066 C CA . ARG A 1 135 ? 33.871 -6.099 -23.718 1.00 41.97 135 ARG A CA 1
ATOM 1067 C C . ARG A 1 135 ? 34.226 -7.432 -24.337 1.00 41.97 135 ARG A C 1
ATOM 1069 O O . ARG A 1 135 ? 33.370 -8.158 -24.833 1.00 41.97 135 ARG A O 1
ATOM 1076 N N . HIS A 1 136 ? 35.524 -7.719 -24.314 1.00 44.97 136 HIS A N 1
ATOM 1077 C CA . HIS A 1 136 ? 36.070 -9.063 -24.430 1.00 44.97 136 HIS A CA 1
ATOM 1078 C C . HIS A 1 136 ? 35.113 -10.092 -23.809 1.00 44.97 136 HIS A C 1
ATOM 1080 O O . HIS A 1 136 ? 34.849 -10.046 -22.612 1.00 44.97 136 HIS A O 1
ATOM 1086 N N . PHE A 1 137 ? 34.581 -10.977 -24.656 1.00 51.00 137 PHE A N 1
ATOM 1087 C CA . PHE A 1 137 ? 34.194 -12.363 -24.375 1.00 51.00 137 PHE A CA 1
ATOM 1088 C C . PHE A 1 137 ? 33.987 -12.713 -22.885 1.00 51.00 137 PHE A C 1
ATOM 1090 O O . PHE A 1 137 ? 34.733 -13.494 -22.299 1.00 51.00 137 PHE A O 1
ATOM 1097 N N . LEU A 1 138 ? 32.953 -12.151 -22.252 1.00 53.34 138 LEU A N 1
ATOM 1098 C CA . LEU A 1 138 ? 32.522 -12.626 -20.939 1.00 53.34 138 LEU A CA 1
ATOM 1099 C C . LEU A 1 138 ? 31.993 -14.061 -21.112 1.00 53.34 138 LEU A C 1
ATOM 1101 O O . LEU A 1 138 ? 31.099 -14.268 -21.943 1.00 53.34 138 LEU A O 1
ATOM 1105 N N . PRO A 1 139 ? 32.511 -15.051 -20.358 1.00 58.44 139 PRO A N 1
ATOM 1106 C CA . PRO A 1 139 ? 31.985 -16.410 -20.377 1.00 58.44 139 PRO A CA 1
ATOM 1107 C C . PRO A 1 139 ? 30.473 -16.416 -20.116 1.00 58.44 139 PRO A C 1
ATOM 1109 O O . PRO A 1 139 ? 29.953 -15.545 -19.414 1.00 58.44 139 PRO A O 1
ATOM 1112 N N . ALA A 1 140 ? 29.751 -17.413 -20.638 1.00 60.53 140 ALA A N 1
ATOM 1113 C CA . ALA A 1 140 ? 28.293 -17.510 -20.492 1.00 60.53 140 ALA A CA 1
ATOM 1114 C C . ALA A 1 140 ? 27.815 -17.404 -19.024 1.00 60.53 140 ALA A C 1
ATOM 1116 O O . ALA A 1 140 ? 26.747 -16.849 -18.758 1.00 60.53 140 ALA A O 1
ATOM 1117 N N . CYS A 1 141 ? 28.630 -17.855 -18.060 1.00 59.66 141 CYS A N 1
ATOM 1118 C CA . CYS A 1 141 ? 28.353 -17.708 -16.630 1.00 59.66 141 CYS A CA 1
ATOM 1119 C C . CYS A 1 141 ? 28.342 -16.241 -16.157 1.00 59.66 141 CYS A C 1
ATOM 1121 O O . CYS A 1 141 ? 27.466 -15.862 -15.382 1.00 59.66 141 CYS A O 1
ATOM 1123 N N . CYS A 1 142 ? 29.241 -15.394 -16.663 1.00 60.69 142 CYS A N 1
ATOM 1124 C CA . CYS A 1 142 ? 29.317 -13.981 -16.294 1.00 60.69 142 CYS A CA 1
ATOM 1125 C C . CYS A 1 142 ? 28.173 -13.155 -16.904 1.00 60.69 142 CYS A C 1
ATOM 1127 O O . CYS A 1 142 ? 27.721 -12.198 -16.278 1.00 60.69 142 CYS A O 1
ATOM 1129 N N . ARG A 1 143 ? 27.667 -13.546 -18.086 1.00 63.59 143 ARG A N 1
ATOM 1130 C CA . ARG A 1 143 ? 26.490 -12.920 -18.718 1.00 63.59 143 ARG A CA 1
ATOM 1131 C C . ARG A 1 143 ? 25.212 -13.203 -17.930 1.00 63.59 143 ARG A C 1
ATOM 1133 O O . ARG A 1 143 ? 24.477 -12.277 -17.615 1.00 63.59 143 ARG A O 1
ATOM 1140 N N . ARG A 1 144 ? 24.989 -14.464 -17.545 1.00 66.38 144 ARG A N 1
ATOM 1141 C CA . ARG A 1 144 ? 23.830 -14.844 -16.725 1.00 66.38 144 ARG A CA 1
ATOM 1142 C C . ARG A 1 144 ? 23.853 -14.167 -15.353 1.00 66.38 144 ARG A C 1
ATOM 1144 O O . ARG A 1 144 ? 22.826 -13.674 -14.911 1.00 66.38 144 ARG A O 1
ATOM 1151 N N . ALA A 1 145 ? 25.021 -14.074 -14.716 1.00 68.94 145 ALA A N 1
ATOM 1152 C CA . ALA A 1 145 ? 25.159 -13.360 -13.448 1.00 68.94 145 ALA A CA 1
ATOM 1153 C C . ALA A 1 145 ? 24.871 -11.850 -13.572 1.00 68.94 145 ALA A C 1
ATOM 1155 O O . ALA A 1 145 ? 24.311 -11.266 -12.652 1.00 68.94 145 ALA A O 1
ATOM 1156 N N . ALA A 1 146 ? 25.235 -11.209 -14.690 1.00 68.88 146 ALA A N 1
ATOM 1157 C CA . ALA A 1 146 ? 24.910 -9.801 -14.930 1.00 68.88 146 ALA A CA 1
ATOM 1158 C C . ALA A 1 146 ? 23.401 -9.571 -15.098 1.00 68.88 146 ALA A C 1
ATOM 1160 O O . ALA A 1 146 ? 22.861 -8.682 -14.451 1.00 68.88 146 ALA A O 1
ATOM 1161 N N . LEU A 1 147 ? 22.725 -10.426 -15.867 1.00 68.19 147 LEU A N 1
ATOM 1162 C CA . LEU A 1 147 ? 21.275 -10.344 -16.073 1.00 68.19 147 LEU A CA 1
ATOM 1163 C C . LEU A 1 147 ? 20.490 -10.537 -14.773 1.00 68.19 147 LEU A C 1
ATOM 1165 O O . LEU A 1 147 ? 19.603 -9.746 -14.468 1.00 68.19 147 LEU A O 1
ATOM 1169 N N . VAL A 1 148 ? 20.875 -11.533 -13.967 1.00 73.88 148 VAL A N 1
ATOM 1170 C CA . VAL A 1 148 ? 20.268 -11.770 -12.646 1.00 73.88 148 VAL A CA 1
ATOM 1171 C C . VAL A 1 148 ? 20.435 -10.549 -11.737 1.00 73.88 148 VAL A C 1
ATOM 1173 O O . VAL A 1 148 ? 19.519 -10.206 -10.994 1.00 73.88 148 VAL A O 1
ATOM 1176 N N . ARG A 1 149 ? 21.578 -9.852 -11.808 1.00 73.69 149 ARG A N 1
ATOM 1177 C CA . ARG A 1 149 ? 21.781 -8.606 -11.052 1.00 73.69 149 ARG A CA 1
ATOM 1178 C C . ARG A 1 149 ? 20.889 -7.474 -11.546 1.00 73.69 149 ARG A C 1
ATOM 1180 O O . ARG A 1 149 ? 20.351 -6.745 -10.719 1.00 73.69 149 ARG A O 1
ATOM 1187 N N . GLU A 1 150 ? 20.731 -7.309 -12.854 1.00 80.00 150 GLU A N 1
ATOM 1188 C CA . GLU A 1 150 ? 19.871 -6.262 -13.418 1.00 80.00 150 GLU A CA 1
ATOM 1189 C C . GLU A 1 150 ? 18.400 -6.493 -13.074 1.00 80.00 150 GLU A C 1
ATOM 1191 O O . GLU A 1 150 ? 17.727 -5.558 -12.652 1.00 80.00 150 GLU A O 1
ATOM 1196 N N . GLU A 1 151 ? 17.918 -7.731 -13.176 1.00 83.06 151 GLU A N 1
ATOM 1197 C CA . GLU A 1 151 ? 16.554 -8.097 -12.787 1.00 83.06 151 GLU A CA 1
ATOM 1198 C C . GLU A 1 151 ? 16.319 -7.873 -11.285 1.00 83.06 151 GLU A C 1
ATOM 1200 O O . GLU A 1 151 ? 15.336 -7.242 -10.897 1.00 83.06 151 GLU A O 1
ATOM 1205 N N . ALA A 1 152 ? 17.264 -8.294 -10.436 1.00 84.31 152 ALA A N 1
ATOM 1206 C CA . ALA A 1 152 ? 17.202 -8.035 -8.999 1.00 84.31 152 ALA A CA 1
ATOM 1207 C C . ALA A 1 152 ? 17.220 -6.529 -8.679 1.00 84.31 152 ALA A C 1
ATOM 1209 O O . ALA A 1 152 ? 16.477 -6.076 -7.812 1.00 84.31 152 ALA A O 1
ATOM 1210 N N . THR A 1 153 ? 18.029 -5.744 -9.396 1.00 86.06 153 THR A N 1
ATOM 1211 C CA . THR A 1 153 ? 18.094 -4.282 -9.230 1.00 86.06 153 THR A CA 1
ATOM 1212 C C . THR A 1 153 ? 16.785 -3.621 -9.655 1.00 86.06 153 THR A C 1
ATOM 1214 O O . THR A 1 153 ? 16.273 -2.754 -8.950 1.00 86.06 153 THR A O 1
ATOM 1217 N N . LEU A 1 154 ? 16.216 -4.046 -10.785 1.00 89.69 154 LEU A N 1
ATOM 1218 C CA . LEU A 1 154 ? 14.935 -3.559 -11.285 1.00 89.69 154 LEU A CA 1
ATOM 1219 C C . LEU A 1 154 ? 13.811 -3.836 -10.277 1.00 89.69 154 LEU A C 1
ATOM 1221 O O . LEU A 1 154 ? 13.046 -2.928 -9.946 1.00 89.69 154 LEU A O 1
ATOM 1225 N N . HIS A 1 155 ? 13.753 -5.061 -9.748 1.00 91.50 155 HIS A N 1
ATOM 1226 C CA . HIS A 1 155 ? 12.779 -5.461 -8.731 1.00 91.50 155 HIS A CA 1
ATOM 1227 C C . HIS A 1 155 ? 12.912 -4.631 -7.450 1.00 91.50 155 HIS A C 1
ATOM 1229 O O . HIS A 1 155 ? 11.916 -4.107 -6.951 1.00 91.50 155 HIS A O 1
ATOM 1235 N N . GLU A 1 156 ? 14.140 -4.426 -6.968 1.00 90.06 156 GLU A N 1
ATOM 1236 C CA . GLU A 1 156 ? 14.414 -3.673 -5.740 1.00 90.06 156 GLU A CA 1
ATOM 1237 C C . GLU A 1 156 ? 14.064 -2.178 -5.872 1.00 90.06 156 GLU A C 1
ATOM 1239 O O . GLU A 1 156 ? 13.503 -1.577 -4.950 1.00 90.06 156 GLU A O 1
ATOM 1244 N N . LEU A 1 157 ? 14.319 -1.572 -7.038 1.00 91.38 157 LEU A N 1
ATOM 1245 C CA . LEU A 1 157 ? 13.901 -0.195 -7.326 1.00 91.38 157 LEU A CA 1
ATOM 1246 C C . LEU A 1 157 ? 12.375 -0.061 -7.352 1.00 91.38 157 LEU A C 1
ATOM 1248 O O . LEU A 1 157 ? 11.832 0.902 -6.802 1.00 91.38 157 LEU A O 1
ATOM 1252 N N . CYS A 1 158 ? 11.681 -1.026 -7.961 1.00 94.62 158 CYS A N 1
ATOM 1253 C CA . CYS A 1 158 ? 10.220 -1.045 -7.971 1.00 94.62 158 CYS A CA 1
ATOM 1254 C C . CYS A 1 158 ? 9.656 -1.209 -6.555 1.00 94.62 158 CYS A C 1
ATOM 1256 O O . CYS A 1 158 ? 8.735 -0.482 -6.184 1.00 94.62 158 CYS A O 1
ATOM 1258 N N . ARG A 1 159 ? 10.246 -2.105 -5.752 1.00 93.56 159 ARG A N 1
ATOM 1259 C CA . ARG A 1 159 ? 9.904 -2.303 -4.338 1.00 93.56 159 ARG A CA 1
ATOM 1260 C C . ARG A 1 159 ? 10.055 -1.026 -3.535 1.00 93.56 159 ARG A C 1
ATOM 1262 O O . ARG A 1 159 ? 9.091 -0.584 -2.920 1.00 93.56 159 ARG A O 1
ATOM 1269 N N . THR A 1 160 ? 11.215 -0.385 -3.621 1.00 91.69 160 THR A N 1
ATOM 1270 C CA . THR A 1 160 ? 11.479 0.873 -2.912 1.00 91.69 160 THR A CA 1
ATOM 1271 C C . THR A 1 160 ? 10.459 1.953 -3.291 1.00 91.69 160 THR A C 1
ATOM 1273 O O . THR A 1 160 ? 9.926 2.646 -2.426 1.00 91.69 160 THR A O 1
ATOM 1276 N N . GLN A 1 161 ? 10.127 2.087 -4.579 1.00 93.44 161 GLN A N 1
ATOM 1277 C CA . GLN A 1 161 ? 9.117 3.053 -5.022 1.00 93.44 161 GLN A CA 1
ATOM 1278 C C . GLN A 1 161 ? 7.698 2.694 -4.560 1.00 93.44 161 GLN A C 1
ATOM 1280 O O . GLN A 1 161 ? 6.944 3.588 -4.172 1.00 93.44 161 GLN A O 1
ATOM 1285 N N . ALA A 1 162 ? 7.328 1.413 -4.547 1.00 94.94 162 ALA A N 1
ATOM 1286 C CA . ALA A 1 162 ? 6.051 0.972 -3.993 1.00 94.94 162 ALA A CA 1
ATOM 1287 C C . ALA A 1 162 ? 5.953 1.281 -2.488 1.00 94.94 162 ALA A C 1
ATOM 1289 O O . ALA A 1 162 ? 4.916 1.755 -2.026 1.00 94.94 162 ALA A O 1
ATOM 1290 N N . GLU A 1 163 ? 7.039 1.097 -1.733 1.00 93.19 163 GLU A N 1
ATOM 1291 C CA . GLU A 1 163 ? 7.085 1.412 -0.302 1.00 93.19 163 GLU A CA 1
ATOM 1292 C C . GLU A 1 163 ? 6.952 2.917 -0.022 1.00 93.19 163 GLU A C 1
ATOM 1294 O O . GLU A 1 163 ? 6.214 3.332 0.884 1.00 93.19 163 GLU A O 1
ATOM 1299 N N . LEU A 1 164 ? 7.62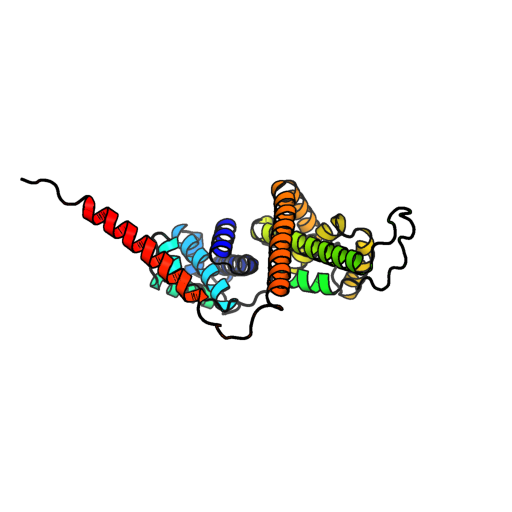0 3.745 -0.836 1.00 92.00 164 LEU A N 1
ATOM 1300 C CA . LEU A 1 164 ? 7.472 5.201 -0.809 1.00 92.00 164 LEU A CA 1
ATOM 1301 C C . LEU A 1 164 ? 6.023 5.614 -1.093 1.00 92.00 164 LEU A C 1
ATOM 1303 O O . LEU A 1 164 ? 5.503 6.503 -0.417 1.00 92.00 164 LEU A O 1
ATOM 1307 N N . ALA A 1 165 ? 5.347 4.939 -2.028 1.00 94.88 165 ALA A N 1
ATOM 1308 C CA . ALA A 1 165 ? 3.952 5.222 -2.354 1.00 94.88 165 ALA A CA 1
ATOM 1309 C C . ALA A 1 165 ? 3.009 5.013 -1.163 1.00 94.88 165 ALA A C 1
ATOM 1311 O O . ALA A 1 165 ? 2.121 5.830 -0.940 1.00 94.88 165 ALA A O 1
ATOM 1312 N N . VAL A 1 166 ? 3.227 3.959 -0.370 1.00 94.12 166 VAL A N 1
ATOM 1313 C CA . VAL A 1 166 ? 2.437 3.676 0.844 1.00 94.12 166 VAL A CA 1
ATOM 1314 C C . VAL A 1 166 ? 2.621 4.763 1.909 1.00 94.12 166 VAL A C 1
ATOM 1316 O O . VAL A 1 166 ? 1.728 5.009 2.719 1.00 94.12 166 VAL A O 1
ATOM 1319 N N . SER A 1 167 ? 3.779 5.423 1.916 1.00 90.81 167 SER A N 1
ATOM 1320 C CA . SER A 1 167 ? 4.116 6.454 2.902 1.00 90.81 167 SER A CA 1
ATOM 1321 C C . SER A 1 167 ? 3.699 7.867 2.474 1.00 90.81 167 SER A C 1
ATOM 1323 O O . SER A 1 167 ? 3.615 8.755 3.325 1.00 90.81 167 SER A O 1
ATOM 1325 N N . ASP A 1 168 ? 3.421 8.093 1.185 1.00 91.62 168 ASP A N 1
ATOM 1326 C CA . ASP A 1 168 ? 3.041 9.398 0.640 1.00 91.62 168 ASP A CA 1
ATOM 1327 C C . ASP A 1 168 ? 1.520 9.513 0.456 1.00 91.62 168 ASP A C 1
ATOM 1329 O O . ASP A 1 168 ? 0.909 8.890 -0.414 1.00 91.62 168 ASP A O 1
ATOM 1333 N N . TYR A 1 169 ? 0.900 10.400 1.236 1.00 90.69 169 TYR A N 1
ATOM 1334 C CA . TYR A 1 169 ? -0.541 10.653 1.180 1.00 90.69 169 TYR A CA 1
ATOM 1335 C C . TYR A 1 169 ? -1.044 11.063 -0.217 1.00 90.69 169 TYR A C 1
ATOM 1337 O O . TYR A 1 169 ? -2.184 10.766 -0.577 1.00 90.69 169 TYR A O 1
ATOM 1345 N N . ARG A 1 170 ? -0.212 11.713 -1.042 1.00 91.81 170 ARG A N 1
ATOM 1346 C CA . ARG A 1 170 ? -0.595 12.122 -2.406 1.00 91.81 170 ARG A CA 1
ATOM 1347 C C . ARG A 1 170 ? -0.855 10.921 -3.314 1.00 91.81 170 ARG A C 1
ATOM 1349 O O . ARG A 1 170 ? -1.615 11.049 -4.273 1.00 91.81 170 ARG A O 1
ATOM 1356 N N . LEU A 1 171 ? -0.245 9.777 -3.007 1.00 93.06 171 LEU A N 1
ATOM 1357 C CA . LEU A 1 171 ? -0.368 8.532 -3.760 1.00 93.06 171 LEU A CA 1
ATOM 1358 C C . LEU A 1 171 ? -1.395 7.568 -3.157 1.00 93.06 171 LEU A C 1
ATOM 1360 O O . LEU A 1 171 ? -1.793 6.626 -3.834 1.00 93.06 171 LEU A O 1
ATOM 1364 N N . ALA A 1 172 ? -1.914 7.841 -1.955 1.00 88.94 172 ALA A N 1
ATOM 1365 C CA . ALA A 1 172 ? -2.926 7.004 -1.301 1.00 88.94 172 ALA A CA 1
ATOM 1366 C C 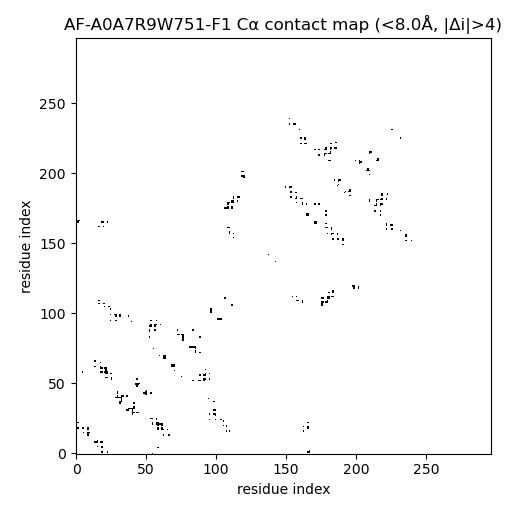. ALA A 1 172 ? -4.231 6.860 -2.113 1.00 88.94 172 ALA A C 1
ATOM 1368 O O . ALA A 1 172 ? -4.961 5.883 -1.967 1.00 88.94 172 ALA A O 1
ATOM 1369 N N . SER A 1 173 ? -4.533 7.833 -2.982 1.00 88.19 173 SER A N 1
ATOM 1370 C CA . SER A 1 173 ? -5.704 7.800 -3.874 1.00 88.19 173 SER A CA 1
ATOM 1371 C C . SER A 1 173 ? -5.435 7.174 -5.249 1.00 88.19 173 SER A C 1
ATOM 1373 O O . SER A 1 173 ? -6.377 6.953 -6.013 1.00 88.19 173 SER A O 1
ATOM 1375 N N . CYS A 1 174 ? -4.173 6.894 -5.581 1.00 93.50 174 CYS A N 1
ATOM 1376 C CA . CYS A 1 174 ? -3.806 6.253 -6.839 1.00 93.50 174 CYS A CA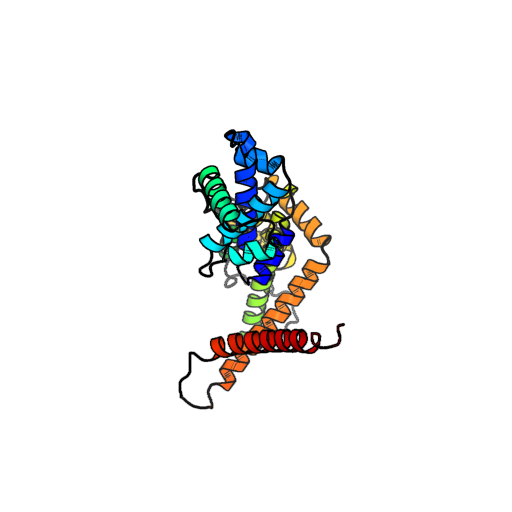 1
ATOM 1377 C C . CYS A 1 174 ? -4.172 4.767 -6.807 1.00 93.50 174 CYS A C 1
ATOM 1379 O O . CYS A 1 174 ? -4.142 4.119 -5.759 1.00 93.50 174 CYS A O 1
ATOM 1381 N N . ARG A 1 175 ? -4.497 4.196 -7.972 1.00 94.19 175 ARG A N 1
ATOM 1382 C CA . ARG A 1 175 ? -4.717 2.750 -8.055 1.00 94.19 175 ARG A CA 1
ATOM 1383 C C . ARG A 1 175 ? -3.370 2.036 -7.890 1.00 94.19 175 ARG A C 1
ATOM 1385 O O . ARG A 1 175 ? -2.376 2.514 -8.441 1.00 94.19 175 ARG A O 1
ATOM 1392 N N . PRO A 1 176 ? -3.321 0.870 -7.220 1.00 95.56 176 PRO A N 1
ATOM 1393 C CA . PRO A 1 176 ? -2.082 0.101 -7.098 1.00 95.56 176 PRO A CA 1
ATOM 1394 C C . PRO A 1 176 ? -1.440 -0.242 -8.454 1.00 95.56 176 PRO A C 1
ATOM 1396 O O . PRO A 1 176 ? -0.220 -0.234 -8.574 1.00 95.56 176 PRO A O 1
ATOM 1399 N N . SER A 1 177 ? -2.251 -0.455 -9.500 1.00 95.25 177 SER A N 1
ATOM 1400 C CA . SER A 1 177 ? -1.791 -0.659 -10.883 1.00 95.25 177 SER A CA 1
ATOM 1401 C C . SER A 1 177 ? -1.051 0.549 -11.462 1.00 95.25 177 SER A C 1
ATOM 1403 O O . SER A 1 177 ? -0.057 0.384 -12.168 1.00 95.25 177 SER A O 1
ATOM 1405 N N . ASP A 1 178 ? -1.516 1.763 -11.158 1.00 95.69 178 ASP A N 1
ATOM 1406 C CA . ASP A 1 178 ? -0.944 3.003 -11.690 1.00 95.69 178 ASP A CA 1
ATOM 1407 C C . ASP A 1 178 ? 0.396 3.291 -11.007 1.00 95.69 178 ASP A C 1
ATOM 1409 O O . ASP A 1 178 ? 1.378 3.634 -11.665 1.00 95.69 178 ASP A O 1
ATOM 1413 N N . VAL A 1 179 ? 0.452 3.071 -9.687 1.00 96.81 179 VAL A N 1
ATOM 1414 C CA . VAL A 1 179 ? 1.684 3.152 -8.891 1.00 96.81 179 VAL A CA 1
ATOM 1415 C C . VAL A 1 179 ? 2.703 2.118 -9.369 1.00 96.81 179 VAL A C 1
ATOM 1417 O O . VAL A 1 179 ? 3.865 2.462 -9.569 1.00 96.81 179 VAL A O 1
ATOM 1420 N N . ALA A 1 180 ? 2.277 0.875 -9.602 1.00 96.56 180 ALA A N 1
ATOM 1421 C CA . ALA A 1 180 ? 3.143 -0.184 -10.112 1.00 96.56 180 ALA A CA 1
ATOM 1422 C C . ALA A 1 180 ? 3.701 0.147 -11.502 1.00 96.56 180 ALA A C 1
ATOM 1424 O O . ALA A 1 180 ? 4.905 0.049 -11.727 1.00 96.56 180 ALA A O 1
ATOM 1425 N N . THR A 1 181 ? 2.841 0.609 -12.411 1.00 95.19 181 THR A N 1
ATOM 1426 C CA . THR A 1 181 ? 3.237 1.033 -13.760 1.00 95.19 181 THR A CA 1
ATOM 1427 C C . THR A 1 181 ? 4.250 2.176 -13.709 1.00 95.19 181 THR A C 1
ATOM 1429 O O . THR A 1 181 ? 5.273 2.135 -14.393 1.00 95.19 181 THR A O 1
ATOM 1432 N N . ALA A 1 182 ? 3.997 3.183 -12.870 1.00 96.19 182 ALA A N 1
ATOM 1433 C CA . ALA A 1 182 ? 4.912 4.297 -12.658 1.00 96.19 182 ALA A CA 1
ATOM 1434 C C . ALA A 1 182 ? 6.266 3.837 -12.090 1.00 96.19 182 ALA A C 1
ATOM 1436 O O . ALA A 1 182 ? 7.309 4.276 -12.580 1.00 96.19 182 ALA A O 1
ATOM 1437 N N . ALA A 1 183 ? 6.254 2.934 -11.104 1.00 95.88 183 ALA A N 1
ATOM 1438 C CA . ALA A 1 183 ? 7.456 2.396 -10.474 1.00 95.88 183 ALA A CA 1
ATOM 1439 C C . ALA A 1 183 ? 8.316 1.592 -11.461 1.00 95.88 183 ALA A C 1
ATOM 1441 O O . ALA A 1 183 ? 9.514 1.857 -11.573 1.00 95.88 183 ALA A O 1
ATOM 1442 N N . VAL A 1 184 ? 7.703 0.679 -12.227 1.00 94.75 184 VAL A N 1
ATOM 1443 C CA . VAL A 1 184 ? 8.396 -0.110 -13.261 1.00 94.75 184 VAL A CA 1
ATOM 1444 C C . VAL A 1 184 ? 8.986 0.806 -14.323 1.00 94.75 184 VAL A C 1
ATOM 1446 O O . VAL A 1 184 ? 10.161 0.681 -14.652 1.00 94.75 184 VAL A O 1
ATOM 1449 N N . ARG A 1 185 ? 8.218 1.786 -14.809 1.00 93.06 185 ARG A N 1
ATOM 1450 C CA . ARG A 1 185 ? 8.694 2.726 -15.829 1.00 93.06 185 ARG A CA 1
ATOM 1451 C C . ARG A 1 185 ? 9.883 3.556 -15.336 1.00 93.06 185 ARG A C 1
ATOM 1453 O O . ARG A 1 185 ? 10.881 3.652 -16.044 1.00 93.06 185 ARG A O 1
ATOM 1460 N N . ASN A 1 186 ? 9.819 4.085 -14.112 1.00 93.50 186 ASN A N 1
ATOM 1461 C CA . ASN A 1 186 ? 10.949 4.781 -13.491 1.00 93.50 186 ASN A CA 1
ATOM 1462 C C . ASN A 1 186 ? 12.173 3.866 -13.344 1.00 93.50 186 ASN A C 1
ATOM 1464 O O . ASN A 1 186 ? 13.286 4.278 -13.647 1.00 93.50 186 ASN A O 1
ATOM 1468 N N . ALA A 1 187 ? 11.986 2.627 -12.888 1.00 92.06 187 ALA A N 1
ATOM 1469 C CA . ALA A 1 187 ? 13.090 1.694 -12.695 1.00 92.06 187 ALA A CA 1
ATOM 1470 C C . ALA A 1 187 ? 13.730 1.269 -14.033 1.00 92.06 187 ALA A C 1
ATOM 1472 O O . ALA A 1 187 ? 14.955 1.222 -14.144 1.00 92.06 187 ALA A O 1
ATOM 1473 N N . MET A 1 188 ? 12.926 1.041 -15.075 1.00 89.44 188 MET A N 1
ATOM 1474 C CA . MET A 1 188 ? 13.404 0.704 -16.420 1.00 89.44 188 MET A CA 1
ATOM 1475 C C . MET A 1 188 ? 14.169 1.850 -17.086 1.00 89.44 188 MET A C 1
ATOM 1477 O O . MET A 1 188 ? 15.194 1.585 -17.707 1.00 89.44 188 MET A O 1
ATOM 1481 N N . GLU A 1 189 ? 13.740 3.108 -16.912 1.00 88.75 189 GLU A N 1
ATOM 1482 C CA . GLU A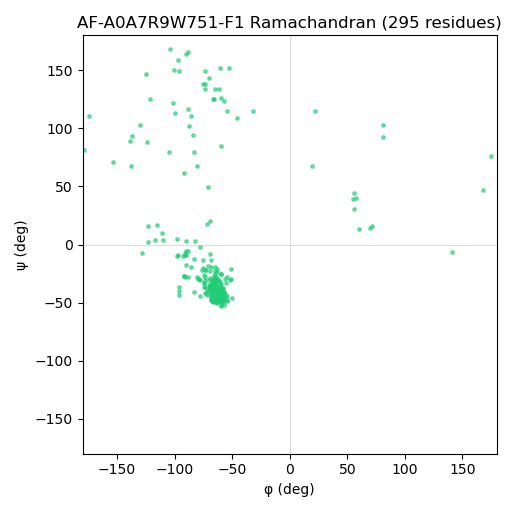 1 189 ? 14.489 4.288 -17.385 1.00 88.75 189 GLU A CA 1
ATOM 1483 C C . GLU A 1 189 ? 15.938 4.305 -16.857 1.00 88.75 189 GLU A C 1
ATOM 1485 O O . GLU A 1 189 ? 16.825 4.851 -17.514 1.00 88.75 189 GLU A O 1
ATOM 1490 N N . HIS A 1 190 ? 16.185 3.700 -15.689 1.00 83.88 190 HIS A N 1
ATOM 1491 C CA . HIS A 1 190 ? 17.500 3.651 -15.054 1.00 83.88 190 HIS A CA 1
ATOM 1492 C C . HIS A 1 190 ? 18.286 2.364 -15.333 1.00 83.88 190 HIS A C 1
ATOM 1494 O O . HIS A 1 190 ? 19.501 2.437 -15.508 1.00 83.88 190 HIS A O 1
ATOM 1500 N N . VAL A 1 191 ? 17.629 1.199 -15.349 1.00 84.75 191 VAL A N 1
ATOM 1501 C CA . VAL A 1 191 ? 18.310 -0.107 -15.451 1.00 84.75 191 VAL A CA 1
ATOM 1502 C C . VAL A 1 191 ? 18.362 -0.625 -16.888 1.00 84.75 191 VAL A C 1
ATOM 1504 O O . VAL A 1 191 ? 19.402 -1.124 -17.306 1.00 84.75 191 VAL A O 1
ATOM 1507 N N . ARG A 1 192 ? 17.261 -0.511 -17.646 1.00 83.62 192 ARG A N 1
ATOM 1508 C CA . ARG A 1 192 ? 17.112 -1.083 -18.999 1.00 83.62 192 ARG A CA 1
ATOM 1509 C C . ARG A 1 192 ? 16.423 -0.102 -19.957 1.00 83.62 192 ARG A C 1
ATOM 1511 O O . ARG A 1 192 ? 15.292 -0.346 -20.386 1.00 83.62 192 ARG A O 1
ATOM 1518 N N . PRO A 1 193 ? 17.078 1.021 -20.303 1.00 82.62 193 PRO A N 1
ATOM 1519 C CA . PRO A 1 193 ? 16.482 2.020 -21.187 1.00 82.62 193 PRO A CA 1
ATOM 1520 C C . PRO A 1 193 ? 16.206 1.471 -22.596 1.00 82.62 193 PRO A C 1
ATOM 1522 O O . PRO A 1 193 ? 15.236 1.890 -23.226 1.00 82.62 193 PRO A O 1
ATOM 1525 N N . ASP A 1 194 ? 17.006 0.509 -23.068 1.00 83.88 194 ASP A N 1
ATOM 1526 C CA . ASP A 1 194 ? 16.852 -0.103 -24.394 1.00 83.88 194 ASP A CA 1
ATOM 1527 C C . ASP A 1 194 ? 15.578 -0.968 -24.499 1.00 83.88 194 ASP A C 1
ATOM 1529 O O . ASP A 1 194 ? 14.902 -0.964 -25.531 1.00 83.88 194 ASP A O 1
ATOM 1533 N N . ASP A 1 195 ? 15.187 -1.630 -23.405 1.00 83.94 195 ASP A N 1
ATOM 1534 C CA . ASP A 1 195 ? 13.998 -2.494 -23.343 1.00 83.94 195 ASP A CA 1
ATOM 1535 C C . ASP A 1 195 ? 12.699 -1.720 -23.100 1.00 83.94 195 ASP A C 1
ATOM 1537 O O . ASP A 1 195 ? 11.601 -2.263 -23.264 1.00 83.94 195 ASP A O 1
ATOM 1541 N N . LEU A 1 196 ? 12.791 -0.440 -22.725 1.00 86.25 196 LEU A N 1
ATOM 1542 C CA . LEU A 1 196 ? 11.633 0.375 -22.365 1.00 86.25 196 LEU A CA 1
ATOM 1543 C C . LEU A 1 196 ? 10.598 0.420 -23.495 1.00 86.25 196 LEU A C 1
ATOM 1545 O O . LEU A 1 196 ? 9.401 0.294 -23.248 1.00 86.25 196 LEU A O 1
ATOM 1549 N N . LEU A 1 197 ? 11.040 0.551 -24.750 1.00 86.88 197 LEU A N 1
ATOM 1550 C CA . LEU A 1 197 ? 10.125 0.571 -25.893 1.00 86.88 197 LEU A CA 1
ATOM 1551 C C . LEU A 1 197 ? 9.401 -0.770 -26.077 1.00 86.88 197 LEU A C 1
ATOM 1553 O O . LEU A 1 197 ? 8.228 -0.782 -26.452 1.00 86.88 197 LEU A O 1
ATOM 1557 N N . ALA A 1 198 ? 10.086 -1.891 -25.840 1.00 86.12 198 ALA A N 1
ATOM 1558 C CA . ALA A 1 198 ? 9.486 -3.216 -25.945 1.00 86.12 198 ALA A CA 1
ATOM 1559 C C . ALA A 1 198 ? 8.450 -3.433 -24.834 1.00 86.12 198 ALA A C 1
ATOM 1561 O O . ALA A 1 198 ? 7.333 -3.857 -25.119 1.00 86.12 198 ALA A O 1
ATOM 1562 N N . PHE A 1 199 ? 8.773 -3.033 -23.604 1.00 86.88 199 PHE A N 1
ATOM 1563 C CA . PHE A 1 199 ? 7.834 -3.046 -22.485 1.00 86.88 199 PHE A CA 1
ATOM 1564 C C . PHE A 1 199 ? 6.581 -2.205 -22.755 1.00 86.88 199 PHE A C 1
ATOM 1566 O O . PHE A 1 199 ? 5.467 -2.698 -22.593 1.00 86.88 199 PHE A O 1
ATOM 1573 N N . LEU A 1 200 ? 6.740 -0.968 -23.238 1.00 88.38 200 LEU A N 1
ATOM 1574 C CA . LEU A 1 200 ? 5.608 -0.091 -23.558 1.00 88.38 200 LEU A CA 1
ATOM 1575 C C . LEU A 1 200 ? 4.692 -0.692 -24.638 1.00 88.38 200 LEU A C 1
ATOM 1577 O O . LEU A 1 200 ? 3.477 -0.532 -24.563 1.00 88.38 200 LEU A O 1
ATOM 1581 N N . LYS A 1 201 ? 5.251 -1.423 -25.612 1.00 86.50 201 LYS A N 1
ATOM 1582 C CA . LYS A 1 201 ? 4.460 -2.174 -26.602 1.00 86.50 201 LYS A CA 1
ATOM 1583 C C . LYS A 1 201 ? 3.711 -3.348 -25.973 1.00 86.50 201 LYS A C 1
ATOM 1585 O O . LYS A 1 201 ? 2.556 -3.575 -26.317 1.00 86.50 201 LYS A O 1
ATOM 1590 N N . SER A 1 202 ? 4.336 -4.079 -25.050 1.00 87.25 202 SER A N 1
ATOM 1591 C CA . SER A 1 202 ? 3.662 -5.162 -24.325 1.00 87.25 202 SER A CA 1
ATOM 1592 C C . SER A 1 202 ? 2.521 -4.648 -23.442 1.00 87.25 202 SER A C 1
ATOM 1594 O O . SER A 1 202 ? 1.519 -5.335 -23.278 1.00 87.25 202 SER A O 1
ATOM 1596 N N . MET A 1 203 ? 2.639 -3.434 -22.900 1.00 87.12 203 MET A N 1
ATOM 1597 C CA . MET A 1 203 ? 1.574 -2.797 -22.121 1.00 87.12 203 MET A CA 1
ATOM 1598 C C . MET A 1 203 ? 0.345 -2.430 -22.957 1.00 87.12 203 MET A C 1
ATOM 1600 O O . MET A 1 203 ? -0.776 -2.635 -22.495 1.00 87.12 203 MET A O 1
ATOM 1604 N N . ASP A 1 204 ? 0.548 -1.942 -24.184 1.00 85.50 204 ASP A N 1
ATOM 1605 C CA . ASP A 1 204 ? -0.537 -1.665 -25.137 1.00 85.50 204 ASP A CA 1
ATOM 1606 C C . ASP A 1 204 ? -1.337 -2.943 -25.446 1.00 85.50 204 ASP A C 1
ATOM 1608 O O . ASP A 1 204 ? -2.565 -2.941 -25.443 1.00 85.50 204 ASP A O 1
ATOM 1612 N N . ALA A 1 205 ? -0.646 -4.083 -25.571 1.00 84.62 205 ALA A N 1
ATOM 1613 C CA . ALA A 1 205 ? -1.286 -5.389 -25.741 1.00 84.62 205 ALA A CA 1
ATOM 1614 C C . ALA A 1 205 ? -2.118 -5.844 -24.522 1.00 84.62 205 ALA A C 1
ATOM 1616 O O . ALA A 1 205 ? -2.977 -6.714 -24.663 1.00 84.62 205 ALA A O 1
ATOM 1617 N N . LEU A 1 206 ? -1.875 -5.271 -23.338 1.00 85.06 206 LEU A N 1
ATOM 1618 C CA . LEU A 1 206 ? -2.615 -5.543 -22.102 1.00 85.06 206 LEU A CA 1
ATOM 1619 C C . LEU A 1 206 ? -3.709 -4.505 -21.806 1.00 85.06 206 LEU A C 1
ATOM 1621 O O . LEU A 1 206 ? -4.317 -4.576 -20.739 1.00 85.06 206 LEU A O 1
ATOM 1625 N N . ASP A 1 207 ? -3.954 -3.550 -22.712 1.00 87.19 207 ASP A N 1
ATOM 1626 C CA . ASP A 1 207 ? -4.888 -2.429 -22.511 1.00 87.19 207 ASP A CA 1
ATOM 1627 C C . ASP A 1 207 ? -4.562 -1.593 -21.252 1.00 87.19 207 ASP A C 1
ATOM 1629 O O . ASP A 1 207 ? -5.428 -1.024 -20.583 1.00 87.19 207 ASP A O 1
ATOM 1633 N N . ILE A 1 208 ? -3.275 -1.524 -20.894 1.00 87.00 208 ILE A N 1
ATOM 1634 C CA . ILE A 1 208 ? -2.780 -0.674 -19.808 1.00 87.00 208 ILE A CA 1
ATOM 1635 C C . ILE A 1 208 ? -2.152 0.556 -20.449 1.00 87.00 208 ILE A C 1
ATOM 1637 O O . ILE A 1 208 ? -1.195 0.431 -21.204 1.00 87.00 208 ILE A O 1
ATOM 1641 N N . ASN A 1 209 ? -2.645 1.753 -20.120 1.00 90.50 209 ASN A N 1
ATOM 1642 C CA . ASN A 1 209 ? -2.087 3.006 -20.629 1.00 90.50 209 ASN A CA 1
ATOM 1643 C C . ASN A 1 209 ? -0.939 3.527 -19.728 1.00 90.50 209 ASN A C 1
ATOM 1645 O O . ASN A 1 209 ? -1.223 4.159 -18.701 1.00 90.50 209 ASN A O 1
ATOM 1649 N N . PRO A 1 210 ? 0.349 3.352 -20.104 1.00 88.81 210 PRO A N 1
ATOM 1650 C CA . PRO A 1 210 ? 1.499 3.852 -19.336 1.00 88.81 210 PRO A CA 1
ATOM 1651 C C . PRO A 1 210 ? 1.649 5.380 -19.320 1.00 88.81 210 PRO A C 1
ATOM 1653 O O . PRO A 1 210 ? 2.514 5.904 -18.610 1.00 88.81 210 PRO A O 1
ATOM 1656 N N . PHE A 1 211 ? 0.849 6.093 -20.114 1.00 92.88 211 PHE A N 1
ATOM 1657 C CA . PHE A 1 211 ? 0.886 7.548 -20.273 1.00 92.88 211 PHE A CA 1
ATOM 1658 C C . PHE A 1 211 ? -0.392 8.226 -19.769 1.00 92.88 211 PHE A C 1
ATOM 1660 O O . PHE A 1 211 ? -0.657 9.382 -20.102 1.00 92.88 211 PHE A O 1
ATOM 1667 N N . SER A 1 212 ? -1.200 7.523 -18.973 1.00 94.62 212 SER A N 1
ATOM 1668 C CA . SER A 1 212 ? -2.337 8.144 -18.297 1.00 94.62 212 SER A CA 1
ATOM 1669 C C . SER A 1 212 ? -1.872 9.271 -17.366 1.00 94.62 212 SER A C 1
ATOM 1671 O O . SER A 1 212 ? -0.751 9.265 -16.845 1.00 94.62 212 SER A O 1
ATOM 1673 N N . ALA A 1 213 ? -2.743 10.257 -17.143 1.00 94.62 213 ALA A N 1
ATOM 1674 C CA . ALA A 1 213 ? -2.432 11.394 -16.278 1.00 94.62 213 ALA A CA 1
ATOM 1675 C C . ALA A 1 213 ? -2.158 10.949 -14.831 1.00 94.62 213 ALA A C 1
ATOM 1677 O O . ALA A 1 213 ? -1.361 11.566 -14.122 1.00 94.62 213 ALA A O 1
ATOM 1678 N N . GLU A 1 214 ? -2.810 9.871 -14.399 1.00 94.88 214 GLU A N 1
ATOM 1679 C CA . GLU A 1 214 ? -2.643 9.234 -13.099 1.00 94.88 214 GLU A CA 1
ATOM 1680 C C . GLU A 1 214 ? -1.258 8.593 -12.971 1.00 94.88 214 GLU A C 1
ATOM 1682 O O . GLU A 1 214 ? -0.557 8.865 -11.992 1.00 94.88 214 GLU A O 1
ATOM 1687 N N . VAL A 1 215 ? -0.833 7.815 -13.975 1.00 95.62 215 VAL A N 1
ATOM 1688 C CA . VAL A 1 215 ? 0.498 7.190 -14.004 1.00 95.62 215 VAL A CA 1
ATOM 1689 C C . VAL A 1 215 ? 1.589 8.252 -14.057 1.00 95.62 215 VAL A C 1
ATOM 1691 O O . VAL A 1 215 ? 2.538 8.184 -13.282 1.00 95.62 215 VAL A O 1
ATOM 1694 N N . GLU A 1 216 ? 1.458 9.273 -14.904 1.00 95.38 216 GLU A N 1
ATOM 1695 C CA . GLU A 1 216 ? 2.488 10.311 -15.037 1.00 95.38 216 GLU A CA 1
ATOM 1696 C C . GLU A 1 216 ? 2.619 11.165 -13.762 1.00 95.38 216 GLU A C 1
ATOM 1698 O O . GLU A 1 216 ? 3.727 11.530 -13.346 1.00 95.38 216 GLU A O 1
ATOM 1703 N N . ARG A 1 217 ? 1.496 11.421 -13.078 1.00 95.06 217 ARG A N 1
ATOM 1704 C CA . ARG A 1 217 ? 1.492 12.069 -11.761 1.00 95.06 217 ARG A CA 1
ATOM 1705 C C . ARG A 1 217 ? 2.203 11.207 -10.722 1.00 95.06 217 ARG A C 1
ATOM 1707 O O . ARG A 1 217 ? 3.072 11.721 -10.016 1.00 95.06 217 ARG A O 1
ATOM 1714 N N . ALA A 1 218 ? 1.856 9.920 -10.639 1.00 96.25 218 ALA A N 1
ATOM 1715 C CA . ALA A 1 218 ? 2.496 8.989 -9.715 1.00 96.25 218 ALA A CA 1
ATOM 1716 C C . ALA A 1 218 ? 4.002 8.898 -9.986 1.00 96.25 218 ALA A C 1
ATOM 1718 O O . ALA A 1 218 ? 4.806 9.023 -9.065 1.00 96.25 218 ALA A O 1
ATOM 1719 N N . ARG A 1 219 ? 4.387 8.805 -11.260 1.00 95.75 219 ARG A N 1
ATOM 1720 C CA . ARG A 1 219 ? 5.775 8.751 -11.722 1.00 95.75 219 ARG A CA 1
ATOM 1721 C C . ARG A 1 219 ? 6.586 9.954 -11.258 1.00 95.75 219 ARG A C 1
ATOM 1723 O O . ARG A 1 219 ? 7.661 9.776 -10.688 1.00 95.75 219 ARG A O 1
ATOM 1730 N N . THR A 1 220 ? 6.055 11.160 -11.457 1.00 94.81 220 THR A N 1
ATOM 1731 C CA . THR A 1 220 ? 6.714 12.414 -11.063 1.00 94.81 220 THR A CA 1
ATOM 1732 C C . THR A 1 220 ? 6.895 12.500 -9.548 1.00 94.81 220 THR A C 1
ATOM 1734 O O . THR A 1 220 ? 7.978 12.841 -9.071 1.00 94.81 220 THR A O 1
ATOM 1737 N N . ILE A 1 221 ? 5.855 12.151 -8.784 1.00 94.56 221 ILE A N 1
ATOM 1738 C CA . ILE A 1 221 ? 5.906 12.158 -7.318 1.00 94.56 221 ILE A CA 1
ATOM 1739 C C . ILE A 1 221 ? 6.943 11.149 -6.819 1.00 94.56 221 ILE A C 1
ATOM 1741 O O . ILE A 1 221 ? 7.824 11.533 -6.051 1.00 94.56 221 ILE A O 1
ATOM 1745 N N . LEU A 1 222 ? 6.886 9.903 -7.296 1.00 93.75 222 LEU A N 1
ATOM 1746 C CA . LEU A 1 222 ? 7.809 8.840 -6.898 1.00 93.75 222 LEU A CA 1
ATOM 1747 C C . LEU A 1 222 ? 9.255 9.181 -7.234 1.00 93.75 222 LEU A C 1
ATOM 1749 O O . LEU A 1 222 ? 10.120 9.018 -6.382 1.00 93.75 222 LEU A O 1
ATOM 1753 N N . LYS A 1 223 ? 9.509 9.716 -8.432 1.00 91.50 223 LYS A N 1
ATOM 1754 C CA . LYS A 1 223 ? 10.850 10.135 -8.848 1.00 91.50 223 LYS A CA 1
ATOM 1755 C C . LYS A 1 223 ? 11.388 11.238 -7.939 1.00 91.50 223 LYS A C 1
ATOM 1757 O O . LYS A 1 223 ? 12.472 11.099 -7.391 1.00 91.50 223 LYS A O 1
ATOM 1762 N N . SER A 1 224 ? 10.582 12.268 -7.671 1.00 90.94 224 SER A N 1
ATOM 1763 C CA . SER A 1 224 ? 10.978 13.350 -6.758 1.00 90.94 224 SER A CA 1
ATOM 1764 C C . SER A 1 224 ? 11.225 12.872 -5.322 1.00 90.94 224 SER A C 1
ATOM 1766 O O . SER A 1 224 ? 12.163 13.333 -4.677 1.00 90.94 224 SER A O 1
ATOM 1768 N N . ALA A 1 225 ? 10.408 11.939 -4.821 1.00 87.69 225 ALA A N 1
ATOM 1769 C CA . ALA A 1 225 ? 10.562 11.371 -3.486 1.00 87.69 225 ALA A CA 1
ATOM 1770 C C . ALA A 1 225 ? 11.802 10.472 -3.396 1.00 87.69 225 ALA A C 1
ATOM 1772 O O . ALA A 1 225 ? 12.518 10.512 -2.399 1.00 87.69 225 ALA A O 1
ATOM 1773 N N . PHE A 1 226 ? 12.073 9.696 -4.445 1.00 85.62 226 PHE A N 1
ATOM 1774 C CA . PHE A 1 226 ? 13.249 8.842 -4.549 1.00 85.62 226 PHE A CA 1
ATOM 1775 C C . PHE A 1 226 ? 14.540 9.668 -4.622 1.00 85.62 226 PHE A C 1
ATOM 1777 O O . PHE A 1 226 ? 15.475 9.396 -3.875 1.00 85.62 226 PHE A O 1
ATOM 1784 N N . ASP A 1 227 ? 14.560 10.724 -5.439 1.00 83.62 227 ASP A N 1
ATOM 1785 C CA . ASP A 1 227 ? 15.710 11.625 -5.575 1.00 83.62 227 ASP A CA 1
ATOM 1786 C C . ASP A 1 227 ? 15.981 12.413 -4.284 1.00 83.62 227 ASP A C 1
ATOM 1788 O O . ASP A 1 227 ? 17.135 12.612 -3.904 1.00 83.62 227 ASP A O 1
ATOM 1792 N N . ALA A 1 228 ? 14.927 12.844 -3.579 1.00 80.81 228 ALA A N 1
ATOM 1793 C CA . ALA A 1 228 ? 15.056 13.497 -2.276 1.00 80.81 228 ALA A CA 1
ATOM 1794 C C . ALA A 1 228 ? 15.618 12.545 -1.208 1.00 80.81 228 ALA A C 1
ATOM 1796 O O . ALA A 1 228 ? 16.321 12.972 -0.291 1.00 80.81 228 ALA A O 1
ATOM 1797 N N . ASN A 1 229 ? 15.338 11.252 -1.346 1.00 70.94 229 ASN A N 1
ATOM 1798 C CA . ASN A 1 229 ? 15.830 10.208 -0.470 1.00 70.94 229 ASN A CA 1
ATOM 1799 C C . ASN A 1 229 ? 17.154 9.646 -1.022 1.00 70.94 229 ASN A C 1
ATOM 1801 O O . ASN A 1 229 ? 17.232 8.469 -1.352 1.00 70.94 229 ASN A O 1
ATOM 1805 N N . VAL A 1 230 ? 18.203 10.480 -1.129 1.00 53.81 230 VAL A N 1
ATOM 1806 C CA . VAL A 1 230 ? 19.562 10.118 -1.624 1.00 53.81 230 VAL A CA 1
ATOM 1807 C C . VAL A 1 230 ? 20.147 8.871 -0.923 1.00 53.81 230 VAL A C 1
ATOM 1809 O O . VAL A 1 230 ? 21.009 8.175 -1.472 1.00 53.81 230 VAL A O 1
ATOM 1812 N N . ASP A 1 231 ? 19.636 8.531 0.260 1.00 53.22 231 ASP A N 1
ATOM 1813 C CA . ASP A 1 231 ? 19.941 7.301 0.991 1.00 53.22 231 ASP A CA 1
ATOM 1814 C C . ASP A 1 231 ? 19.309 6.033 0.388 1.00 53.22 231 ASP A C 1
ATOM 1816 O O . ASP A 1 231 ? 19.853 4.950 0.576 1.00 53.22 231 ASP A O 1
ATOM 1820 N N . GLY A 1 232 ? 18.242 6.141 -0.405 1.00 51.34 232 GLY A N 1
ATOM 1821 C CA . GLY A 1 232 ? 17.557 5.037 -1.082 1.00 51.34 232 GLY A CA 1
ATOM 1822 C C . GLY A 1 232 ? 18.428 4.342 -2.130 1.00 51.34 232 GLY A C 1
ATOM 1823 O O . GLY A 1 232 ? 18.573 3.125 -2.096 1.00 51.34 232 GLY A O 1
ATOM 1824 N N . LEU A 1 233 ? 19.120 5.090 -3.000 1.00 49.41 233 LEU A N 1
ATOM 1825 C CA . LEU A 1 233 ? 20.087 4.513 -3.955 1.00 49.41 233 LEU A CA 1
ATOM 1826 C C . LEU A 1 233 ? 21.268 3.833 -3.245 1.00 49.41 233 LEU A C 1
ATOM 1828 O O . LEU A 1 233 ? 21.739 2.775 -3.677 1.00 49.41 233 LEU A O 1
ATOM 1832 N N . ARG A 1 234 ? 21.742 4.413 -2.134 1.00 53.09 234 ARG A N 1
ATOM 1833 C CA . ARG A 1 234 ? 22.809 3.823 -1.309 1.00 53.09 234 ARG A CA 1
ATOM 1834 C C . ARG A 1 234 ? 22.328 2.574 -0.573 1.00 53.09 234 ARG A C 1
ATOM 1836 O O . ARG A 1 234 ? 23.078 1.604 -0.518 1.00 53.09 234 ARG A O 1
ATOM 1843 N N . GLN A 1 235 ? 21.100 2.571 -0.060 1.00 54.06 235 GLN A N 1
ATOM 1844 C CA . GLN A 1 235 ? 20.471 1.423 0.592 1.00 54.06 235 GLN A CA 1
ATOM 1845 C C . GLN A 1 235 ? 20.223 0.287 -0.391 1.00 54.06 235 GLN A C 1
ATOM 1847 O O . GLN A 1 235 ? 20.616 -0.825 -0.078 1.00 54.06 235 GLN A O 1
ATOM 1852 N N . VAL A 1 236 ? 19.699 0.547 -1.590 1.00 57.09 236 VAL A N 1
ATOM 1853 C CA . VAL A 1 236 ? 19.530 -0.478 -2.636 1.00 57.09 236 VAL A CA 1
ATOM 1854 C C . VAL A 1 236 ? 20.884 -1.079 -3.017 1.00 57.09 236 VAL A C 1
ATOM 1856 O O . VAL A 1 236 ? 21.052 -2.295 -3.011 1.00 57.09 236 VAL A O 1
ATOM 1859 N N . THR A 1 237 ? 21.901 -0.242 -3.242 1.00 55.38 237 THR A N 1
ATOM 1860 C CA . THR A 1 237 ? 23.261 -0.717 -3.556 1.00 55.38 237 THR A CA 1
ATOM 1861 C C . THR A 1 237 ? 23.883 -1.507 -2.392 1.00 55.38 237 THR A C 1
ATOM 1863 O O . THR A 1 237 ? 24.596 -2.483 -2.614 1.00 55.38 237 THR A O 1
ATOM 1866 N N . SER A 1 238 ? 23.617 -1.108 -1.145 1.00 55.22 238 SER A N 1
ATOM 1867 C CA . SER A 1 238 ? 24.083 -1.793 0.068 1.00 55.22 238 SER A CA 1
ATOM 1868 C C . SER A 1 238 ? 23.347 -3.117 0.305 1.00 55.22 238 SER A C 1
ATOM 1870 O O . SER A 1 238 ? 23.979 -4.126 0.592 1.00 55.22 238 SER A O 1
ATOM 1872 N N . LEU A 1 239 ? 22.025 -3.149 0.123 1.00 56.84 239 LEU A N 1
ATOM 1873 C CA . LEU A 1 239 ? 21.189 -4.340 0.267 1.00 56.84 239 LEU A CA 1
ATOM 1874 C C . LEU A 1 239 ? 21.511 -5.379 -0.802 1.00 56.84 239 LEU A C 1
ATOM 1876 O O . LEU A 1 239 ? 21.607 -6.560 -0.479 1.00 56.84 239 LEU A O 1
ATOM 1880 N N . LEU A 1 240 ? 21.750 -4.955 -2.046 1.00 57.53 240 LEU A N 1
ATOM 1881 C CA . LEU A 1 240 ? 22.222 -5.852 -3.100 1.00 57.53 240 LEU A CA 1
ATOM 1882 C C . LEU A 1 240 ? 23.584 -6.458 -2.737 1.00 57.53 240 LEU A C 1
ATOM 1884 O O . LEU A 1 240 ? 23.743 -7.670 -2.848 1.00 57.53 240 LEU A O 1
ATOM 1888 N N . ARG A 1 241 ? 24.522 -5.665 -2.197 1.00 58.38 241 ARG A N 1
ATOM 1889 C CA . ARG A 1 241 ? 25.813 -6.178 -1.697 1.00 58.38 241 ARG A CA 1
ATOM 1890 C C . ARG A 1 241 ? 25.658 -7.150 -0.525 1.00 58.38 241 ARG A C 1
ATOM 1892 O O . ARG A 1 241 ? 26.273 -8.208 -0.536 1.00 58.38 241 ARG A O 1
ATOM 1899 N N . LEU A 1 242 ? 24.809 -6.842 0.455 1.00 54.78 242 LEU A N 1
ATOM 1900 C CA . LEU A 1 242 ? 24.551 -7.724 1.602 1.00 54.78 242 LEU A CA 1
ATOM 1901 C C . LEU A 1 242 ? 23.860 -9.029 1.180 1.00 54.78 242 LEU A C 1
ATOM 1903 O O . LEU A 1 242 ? 24.155 -10.097 1.715 1.00 54.78 242 LEU A O 1
ATOM 1907 N N . ARG A 1 243 ? 22.956 -8.966 0.198 1.00 55.31 243 ARG A N 1
ATOM 1908 C CA . ARG A 1 243 ? 22.295 -10.147 -0.368 1.00 55.31 243 ARG A CA 1
ATOM 1909 C C . ARG A 1 243 ? 23.265 -10.990 -1.196 1.00 55.31 243 ARG A C 1
ATOM 1911 O O . ARG A 1 243 ? 23.177 -12.213 -1.144 1.00 55.31 243 ARG A O 1
ATOM 1918 N N . GLU A 1 244 ? 24.210 -10.366 -1.898 1.00 59.81 244 GLU A N 1
ATOM 1919 C CA . GLU A 1 244 ? 25.327 -11.047 -2.565 1.00 59.81 244 GLU A CA 1
ATOM 1920 C C . GLU A 1 244 ? 26.260 -11.729 -1.559 1.00 59.81 244 GLU A C 1
ATOM 1922 O O . GLU A 1 244 ? 26.607 -12.892 -1.749 1.00 59.81 244 GLU A O 1
ATOM 1927 N N . GLU A 1 245 ? 26.633 -11.054 -0.470 1.00 59.97 245 GLU A N 1
ATOM 1928 C CA . GLU A 1 245 ? 27.426 -11.647 0.612 1.00 59.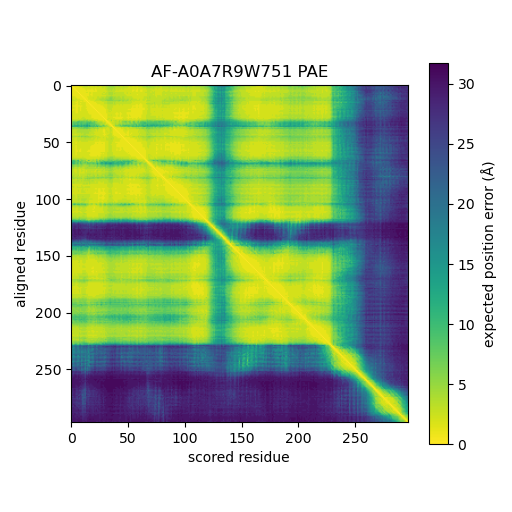97 245 GLU A CA 1
ATOM 1929 C C . GLU A 1 245 ? 26.708 -12.857 1.220 1.00 59.97 245 GLU A C 1
ATOM 1931 O O . GLU A 1 245 ? 27.318 -13.916 1.360 1.00 59.97 245 GLU A O 1
ATOM 1936 N N . ALA A 1 246 ? 25.403 -12.748 1.489 1.00 53.69 246 ALA A N 1
ATOM 1937 C CA . ALA A 1 246 ? 24.591 -13.853 1.995 1.00 53.69 246 ALA A CA 1
ATOM 1938 C C . ALA A 1 246 ? 24.472 -15.018 0.993 1.00 53.69 246 ALA A C 1
ATOM 1940 O O . ALA A 1 246 ? 24.603 -16.179 1.383 1.00 53.69 246 ALA A O 1
ATOM 1941 N N . ALA A 1 247 ? 24.269 -14.732 -0.297 1.00 52.38 247 ALA A N 1
ATOM 1942 C CA . ALA A 1 247 ? 24.197 -15.747 -1.349 1.00 52.38 247 ALA A CA 1
ATOM 1943 C C . ALA A 1 247 ? 25.551 -16.446 -1.574 1.00 52.38 247 ALA A C 1
ATOM 1945 O O . ALA A 1 247 ? 25.597 -17.664 -1.744 1.00 52.38 247 ALA A O 1
ATOM 1946 N N . ASN A 1 248 ? 26.658 -15.703 -1.508 1.00 55.25 248 ASN A N 1
ATOM 1947 C CA . ASN A 1 248 ? 28.011 -16.250 -1.593 1.00 55.25 248 ASN A CA 1
ATOM 1948 C C . ASN A 1 248 ? 28.370 -17.077 -0.349 1.00 55.25 248 ASN A C 1
ATOM 1950 O O . ASN A 1 248 ? 29.033 -18.106 -0.479 1.00 55.25 248 ASN A O 1
ATOM 1954 N N . ALA A 1 249 ? 27.906 -16.684 0.844 1.00 54.44 249 ALA A N 1
ATOM 1955 C CA . ALA A 1 249 ? 28.064 -17.486 2.059 1.00 54.44 249 ALA A CA 1
ATOM 1956 C C . ALA A 1 249 ? 27.264 -18.798 1.979 1.00 54.44 249 ALA A C 1
ATOM 1958 O O . ALA A 1 249 ? 27.778 -19.845 2.367 1.00 54.44 249 ALA A O 1
ATOM 1959 N N . ALA A 1 250 ? 26.044 -18.759 1.432 1.00 49.78 250 ALA A N 1
ATOM 1960 C CA . ALA A 1 250 ? 25.223 -19.949 1.208 1.00 49.78 250 ALA A CA 1
ATOM 1961 C C . ALA A 1 250 ? 25.861 -20.901 0.176 1.00 49.78 250 ALA A C 1
ATOM 1963 O O . ALA A 1 250 ? 26.001 -22.091 0.444 1.00 49.78 250 ALA A O 1
ATOM 1964 N N . ALA A 1 251 ? 26.358 -20.377 -0.950 1.00 50.00 251 ALA A N 1
ATOM 1965 C CA . ALA A 1 251 ? 27.070 -21.171 -1.957 1.00 50.00 251 ALA A CA 1
ATOM 1966 C C . ALA A 1 251 ? 28.425 -21.719 -1.453 1.00 50.00 251 ALA A C 1
ATOM 1968 O O . ALA A 1 251 ? 28.854 -22.804 -1.847 1.00 50.00 251 ALA A O 1
ATOM 1969 N N . GLY A 1 252 ? 29.106 -20.990 -0.562 1.00 45.44 252 GLY A N 1
ATOM 1970 C CA . GLY A 1 252 ? 30.330 -21.444 0.105 1.00 45.44 252 GLY A CA 1
ATOM 1971 C C . GLY A 1 252 ? 30.092 -22.513 1.179 1.00 45.44 252 GLY A C 1
ATOM 1972 O O . GLY A 1 252 ? 30.973 -23.340 1.418 1.00 45.44 252 GLY A O 1
ATOM 1973 N N . ALA A 1 253 ? 28.910 -22.529 1.803 1.00 49.50 253 ALA A N 1
ATOM 1974 C CA . ALA A 1 253 ? 28.508 -23.556 2.762 1.00 49.50 253 ALA A CA 1
ATOM 1975 C C . ALA A 1 253 ? 28.182 -24.895 2.078 1.00 49.50 253 ALA A C 1
ATOM 1977 O O . ALA A 1 253 ? 28.561 -25.944 2.602 1.00 49.50 253 ALA A O 1
ATOM 1978 N N . ASP A 1 254 ? 27.582 -24.868 0.885 1.00 44.91 254 ASP A N 1
ATOM 1979 C CA . ASP A 1 254 ? 27.296 -26.086 0.112 1.00 44.91 254 ASP A CA 1
ATOM 1980 C C . ASP A 1 254 ? 28.577 -26.764 -0.406 1.00 44.91 254 ASP A C 1
ATOM 1982 O O . ASP A 1 254 ? 28.717 -27.981 -0.297 1.00 44.91 254 ASP A O 1
ATOM 1986 N N . ASN A 1 255 ? 29.586 -25.996 -0.837 1.00 44.34 255 ASN A N 1
ATOM 1987 C CA . ASN A 1 255 ? 30.872 -26.561 -1.280 1.00 44.34 255 ASN A CA 1
ATOM 1988 C C . ASN A 1 255 ? 31.709 -27.194 -0.150 1.00 44.34 255 ASN A C 1
ATOM 1990 O O . ASN A 1 255 ? 32.599 -27.998 -0.426 1.00 44.34 255 ASN A O 1
ATOM 1994 N N . ASN A 1 256 ? 31.450 -26.851 1.116 1.00 42.84 256 ASN A N 1
ATOM 1995 C CA . ASN A 1 256 ? 32.155 -27.430 2.265 1.00 42.84 256 ASN A CA 1
ATOM 1996 C C . ASN A 1 256 ? 31.448 -28.659 2.862 1.00 42.84 256 ASN A C 1
ATOM 1998 O O . ASN A 1 256 ? 32.044 -29.355 3.689 1.00 42.84 256 ASN A O 1
ATOM 2002 N N . ASN A 1 257 ? 30.216 -28.957 2.435 1.00 43.22 257 ASN A N 1
ATOM 2003 C CA . ASN A 1 257 ? 29.444 -30.095 2.940 1.00 43.22 257 ASN A CA 1
ATOM 2004 C C . ASN A 1 257 ? 29.651 -31.400 2.153 1.00 43.22 257 ASN A C 1
ATOM 2006 O O . ASN A 1 257 ? 29.282 -32.460 2.655 1.00 43.22 257 ASN A O 1
ATOM 2010 N N . ASP A 1 258 ? 30.331 -31.372 1.002 1.00 38.78 258 ASP A N 1
ATOM 2011 C CA . ASP A 1 258 ? 30.515 -32.566 0.159 1.00 38.78 258 ASP A CA 1
ATOM 2012 C C . ASP A 1 258 ? 31.771 -33.414 0.463 1.00 38.78 258 ASP A C 1
ATOM 2014 O O . ASP A 1 258 ? 32.007 -34.427 -0.194 1.00 38.78 258 ASP A O 1
ATOM 2018 N N . ILE A 1 259 ? 32.576 -33.082 1.487 1.00 39.22 259 ILE A N 1
ATOM 2019 C CA . ILE A 1 259 ? 33.771 -33.887 1.853 1.00 39.22 259 ILE A CA 1
ATOM 2020 C C . ILE A 1 259 ? 33.779 -34.383 3.312 1.00 39.22 259 ILE A C 1
ATOM 2022 O O . ILE A 1 259 ? 34.688 -35.110 3.719 1.00 39.22 259 ILE A O 1
ATOM 2026 N N . ARG A 1 260 ? 32.749 -34.118 4.129 1.00 31.80 260 ARG A N 1
ATOM 2027 C CA . ARG A 1 260 ? 32.684 -34.696 5.488 1.00 31.80 260 ARG A CA 1
ATOM 2028 C C . ARG A 1 260 ? 31.294 -35.179 5.885 1.00 31.80 260 ARG A C 1
ATOM 2030 O O . ARG A 1 260 ? 30.571 -34.510 6.604 1.00 31.80 260 ARG A O 1
ATOM 2037 N N . GLY A 1 261 ? 31.038 -36.441 5.550 1.00 28.48 261 GLY A N 1
ATOM 2038 C CA . GLY A 1 261 ? 30.406 -37.375 6.480 1.00 28.48 261 GLY A CA 1
ATOM 2039 C C . GLY A 1 261 ? 28.888 -37.283 6.610 1.00 28.48 261 GLY A C 1
ATOM 2040 O O . GLY A 1 261 ? 28.340 -36.508 7.383 1.00 28.48 261 GLY A O 1
ATOM 2041 N N . ILE A 1 262 ? 28.223 -38.239 5.969 1.00 38.09 262 ILE A N 1
ATOM 2042 C CA . ILE A 1 26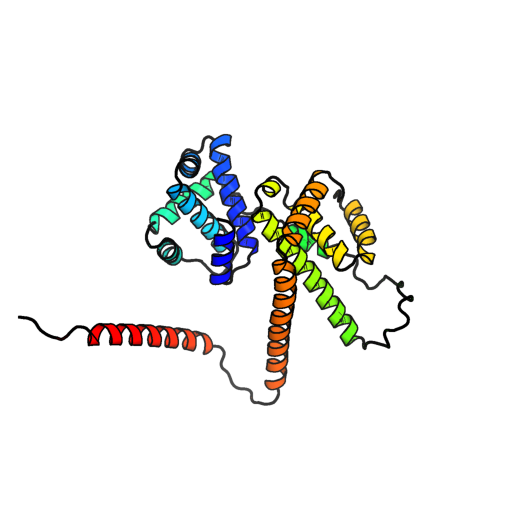2 ? 26.892 -38.725 6.333 1.00 38.09 262 ILE A CA 1
ATOM 2043 C C . ILE A 1 262 ? 26.824 -38.961 7.856 1.00 38.09 262 ILE A C 1
ATOM 2045 O O . ILE A 1 262 ? 27.407 -39.929 8.345 1.00 38.09 262 ILE A O 1
ATOM 2049 N N . ARG A 1 263 ? 26.084 -38.119 8.595 1.00 29.97 263 ARG A N 1
ATOM 2050 C CA . ARG A 1 263 ? 25.272 -38.482 9.781 1.00 29.97 263 ARG A CA 1
ATOM 2051 C C . ARG A 1 263 ? 24.450 -37.285 10.298 1.00 29.97 263 ARG A C 1
ATOM 2053 O O . ARG A 1 263 ? 24.994 -36.354 10.865 1.00 29.97 263 ARG A O 1
ATOM 2060 N N . ARG A 1 264 ? 23.124 -37.391 10.125 1.00 34.31 264 ARG A N 1
ATOM 2061 C CA . ARG A 1 264 ? 22.013 -36.878 10.965 1.00 34.31 264 ARG A CA 1
ATOM 2062 C C . ARG A 1 264 ? 22.305 -35.695 11.917 1.00 34.31 264 ARG A C 1
ATOM 2064 O O . ARG A 1 264 ? 22.892 -35.931 12.964 1.00 34.31 264 ARG A O 1
ATOM 2071 N N . SER A 1 265 ? 21.668 -34.541 11.674 1.00 31.17 265 SER A N 1
ATOM 2072 C CA . SER A 1 265 ? 20.884 -33.801 12.694 1.00 31.17 265 SER A CA 1
ATOM 2073 C C . SER A 1 265 ? 20.227 -32.528 12.130 1.00 31.17 265 SER A C 1
ATOM 2075 O O . SER A 1 265 ? 20.691 -31.413 12.346 1.00 31.17 265 SER A O 1
ATOM 2077 N N . SER A 1 266 ? 19.082 -32.680 11.469 1.00 40.69 266 SER A N 1
ATOM 2078 C CA . SER A 1 266 ? 17.994 -31.709 11.609 1.00 40.69 266 SER A CA 1
ATOM 2079 C C . SER A 1 266 ? 17.484 -31.802 13.056 1.00 40.69 266 SER A C 1
ATOM 2081 O O . SER A 1 266 ? 17.166 -32.921 13.456 1.00 40.69 266 SER A O 1
ATOM 2083 N N . ILE A 1 267 ? 17.450 -30.684 13.807 1.00 40.06 267 ILE A N 1
ATOM 2084 C CA . ILE A 1 267 ? 16.725 -30.405 15.089 1.00 40.06 267 ILE A CA 1
ATOM 2085 C C . ILE A 1 267 ? 17.529 -29.554 16.115 1.00 40.06 267 ILE A C 1
ATOM 2087 O O . ILE A 1 267 ? 16.954 -29.086 17.091 1.00 40.06 267 ILE A O 1
ATOM 2091 N N . THR A 1 268 ? 18.811 -29.217 15.923 1.00 35.97 268 THR A N 1
ATOM 2092 C CA . THR A 1 268 ? 19.590 -28.565 17.012 1.00 35.97 268 THR A CA 1
ATOM 2093 C C . THR A 1 268 ? 19.724 -27.034 16.998 1.00 35.97 268 THR A C 1
ATOM 2095 O O . THR A 1 268 ? 20.141 -26.482 18.015 1.00 35.97 268 THR A O 1
ATOM 2098 N N . ASP A 1 269 ? 19.319 -26.309 15.950 1.00 35.31 269 ASP A N 1
ATOM 2099 C CA . ASP A 1 269 ? 19.531 -24.843 15.915 1.00 35.31 269 ASP A CA 1
ATOM 2100 C C . ASP A 1 269 ? 18.432 -24.013 16.599 1.00 35.31 269 ASP A C 1
ATOM 2102 O O . ASP A 1 269 ? 18.694 -22.902 17.058 1.00 35.31 269 ASP A O 1
ATOM 2106 N N . SER A 1 270 ? 17.237 -24.578 16.814 1.00 38.38 270 SER A N 1
ATOM 2107 C CA . SER A 1 270 ? 16.200 -23.918 17.626 1.00 38.38 270 SER A CA 1
ATOM 2108 C C . SER A 1 270 ? 16.494 -23.983 19.133 1.00 38.38 270 SER A C 1
ATOM 2110 O O . SER A 1 270 ? 15.983 -23.161 19.889 1.00 38.38 270 SER A O 1
ATOM 2112 N N . ALA A 1 271 ? 17.342 -24.917 19.584 1.00 35.22 271 ALA A N 1
ATOM 2113 C CA . ALA A 1 271 ? 17.696 -25.072 20.998 1.00 35.22 271 ALA A CA 1
ATOM 2114 C C . ALA A 1 271 ? 18.776 -24.075 21.459 1.00 35.22 271 ALA A C 1
ATOM 2116 O O . ALA A 1 271 ? 18.767 -23.658 22.614 1.00 35.22 271 ALA A O 1
ATOM 2117 N N . ARG A 1 272 ? 19.662 -23.623 20.555 1.00 37.19 272 ARG A N 1
ATOM 2118 C CA . ARG A 1 272 ? 20.697 -22.620 20.876 1.00 37.19 272 ARG A CA 1
ATOM 2119 C C . ARG A 1 272 ? 20.126 -21.222 21.122 1.00 37.19 272 ARG A C 1
ATOM 2121 O O . ARG A 1 272 ? 20.668 -20.478 21.934 1.00 37.19 272 ARG A O 1
ATOM 2128 N N . CYS A 1 273 ? 19.020 -20.879 20.462 1.00 37.69 273 CYS A N 1
ATOM 2129 C CA . CYS A 1 273 ? 18.365 -19.582 20.634 1.00 37.69 273 CYS A CA 1
ATOM 2130 C C . CYS A 1 273 ? 17.610 -19.489 21.977 1.00 37.69 273 CYS A C 1
ATOM 2132 O O . CYS A 1 273 ? 17.611 -18.438 22.612 1.00 37.69 273 CYS A O 1
ATOM 2134 N N . VAL A 1 274 ? 17.055 -20.606 22.467 1.00 40.47 274 VAL A N 1
ATOM 2135 C CA . VAL A 1 274 ? 16.380 -20.671 23.778 1.00 40.47 274 VAL A CA 1
ATOM 2136 C C . VAL A 1 274 ? 17.387 -20.594 24.934 1.00 40.47 274 VAL A C 1
ATOM 2138 O O . VAL A 1 274 ? 17.155 -19.871 25.901 1.00 40.47 274 VAL A O 1
ATOM 2141 N N . THR A 1 275 ? 18.559 -21.228 24.808 1.00 45.03 275 THR A N 1
ATOM 2142 C CA . THR A 1 275 ? 19.589 -21.197 25.863 1.00 45.03 275 THR A CA 1
ATOM 2143 C C . THR A 1 275 ? 20.256 -19.830 26.046 1.00 45.03 275 THR A C 1
ATOM 2145 O O . THR A 1 275 ? 20.666 -19.499 27.157 1.00 45.03 275 THR A O 1
ATOM 2148 N N . GLU A 1 276 ? 20.350 -19.006 24.997 1.00 41.66 276 GLU A N 1
ATOM 2149 C CA . GLU A 1 276 ? 20.952 -17.667 25.106 1.00 41.66 276 GLU A CA 1
ATOM 2150 C C . GLU A 1 276 ? 19.979 -16.657 25.751 1.00 41.66 276 GLU A C 1
ATOM 2152 O O . GLU A 1 276 ? 20.398 -15.786 26.516 1.00 41.66 276 GLU A O 1
ATOM 2157 N N . ILE A 1 277 ? 18.666 -16.838 25.549 1.00 45.06 277 ILE A N 1
ATOM 2158 C CA . ILE A 1 277 ? 17.615 -16.064 26.232 1.00 45.06 277 ILE A CA 1
ATOM 2159 C C . ILE A 1 277 ? 17.565 -16.414 27.729 1.00 45.06 277 ILE A C 1
ATOM 2161 O O . ILE A 1 277 ? 17.521 -15.505 28.561 1.00 45.06 277 ILE A O 1
ATOM 2165 N N . GLU A 1 278 ? 17.672 -17.695 28.102 1.00 46.50 278 GLU A N 1
ATOM 2166 C CA . GLU A 1 278 ? 17.772 -18.105 29.515 1.00 46.50 278 GLU A CA 1
ATOM 2167 C C . GLU A 1 278 ? 19.060 -17.591 30.185 1.00 46.50 278 GLU A C 1
ATOM 2169 O O . GLU A 1 278 ? 19.050 -17.209 31.360 1.00 46.50 278 GLU A O 1
ATOM 2174 N N . ARG A 1 279 ? 20.171 -17.499 29.442 1.00 45.66 279 ARG A N 1
ATOM 2175 C CA . ARG A 1 279 ? 21.444 -16.963 29.948 1.00 45.66 279 ARG A CA 1
ATOM 2176 C C . ARG A 1 279 ? 21.373 -15.456 30.229 1.00 45.66 279 ARG A C 1
ATOM 2178 O O . ARG A 1 279 ? 21.887 -15.005 31.256 1.00 45.66 279 ARG A O 1
ATOM 2185 N N . ILE A 1 280 ? 20.686 -14.690 29.378 1.00 49.53 280 ILE A N 1
ATOM 2186 C CA . ILE A 1 280 ? 20.474 -13.240 29.545 1.00 49.53 280 ILE A CA 1
ATOM 2187 C C . ILE A 1 280 ? 19.435 -12.947 30.652 1.00 49.53 280 ILE A C 1
ATOM 2189 O O . ILE A 1 280 ? 19.611 -12.020 31.453 1.00 49.53 280 ILE A O 1
ATOM 2193 N N . GLN A 1 281 ? 18.389 -13.771 30.783 1.00 48.44 281 GLN A N 1
ATOM 2194 C CA . GLN A 1 281 ? 17.410 -13.654 31.874 1.00 48.44 281 GLN A CA 1
ATOM 2195 C C . GLN A 1 281 ? 18.007 -14.022 33.245 1.00 48.44 281 GLN A C 1
ATOM 2197 O O . GLN A 1 281 ? 17.734 -13.336 34.233 1.00 48.44 281 GLN A O 1
ATOM 2202 N N . ASN A 1 282 ? 18.904 -15.010 33.320 1.00 47.41 282 ASN A N 1
ATOM 2203 C CA . ASN A 1 282 ? 19.579 -15.363 34.575 1.00 47.41 282 ASN A CA 1
ATOM 2204 C C . ASN A 1 282 ? 20.662 -14.350 34.990 1.00 47.41 282 ASN A C 1
ATOM 2206 O O . ASN A 1 282 ? 20.799 -14.068 36.181 1.00 47.41 282 ASN A O 1
ATOM 2210 N N . GLN A 1 283 ? 21.367 -13.713 34.046 1.00 49.62 283 GLN A N 1
ATOM 2211 C CA . GLN A 1 283 ? 22.305 -12.625 34.372 1.00 49.62 283 GLN A CA 1
ATOM 2212 C C . GLN A 1 283 ? 21.603 -11.359 34.892 1.00 49.62 283 GLN A C 1
ATOM 2214 O O . GLN A 1 283 ? 22.156 -10.656 35.740 1.00 49.62 283 GLN A O 1
ATOM 2219 N N . SER A 1 284 ? 20.378 -11.075 34.435 1.00 48.97 284 SER A N 1
ATOM 2220 C CA . SER A 1 284 ? 19.593 -9.930 34.920 1.00 48.97 284 SER A CA 1
ATOM 2221 C C . SER A 1 284 ? 18.899 -10.189 36.267 1.00 48.97 284 SER A C 1
ATOM 2223 O O . SER A 1 284 ? 18.780 -9.255 37.064 1.00 48.97 284 SER A O 1
ATOM 2225 N N . LYS A 1 285 ? 18.535 -11.444 36.581 1.00 44.62 285 LYS A N 1
ATOM 2226 C CA . LYS A 1 285 ? 18.085 -11.862 37.925 1.00 44.62 285 LYS A CA 1
ATOM 2227 C C . LYS A 1 285 ? 19.212 -11.810 38.964 1.00 44.62 285 LYS A C 1
ATOM 2229 O O . LYS A 1 285 ? 19.032 -11.194 40.011 1.00 44.62 285 LYS A O 1
ATOM 2234 N N . PHE A 1 286 ? 20.405 -12.312 38.631 1.00 39.62 286 PHE A N 1
ATOM 2235 C CA . PHE A 1 286 ? 21.564 -12.304 39.541 1.00 39.62 286 PHE A CA 1
ATOM 2236 C C . PHE A 1 286 ? 22.076 -10.883 39.858 1.00 39.62 286 PHE A C 1
ATOM 2238 O O . PHE A 1 286 ? 22.617 -10.623 40.933 1.00 39.62 286 PHE A O 1
ATOM 2245 N N . ARG A 1 287 ? 21.867 -9.921 38.944 1.00 44.16 287 ARG A N 1
ATOM 2246 C CA . ARG A 1 287 ? 22.173 -8.496 39.178 1.00 44.16 287 ARG A CA 1
ATOM 2247 C C . ARG A 1 287 ? 21.154 -7.780 40.069 1.00 44.16 287 ARG A C 1
ATOM 2249 O O . ARG A 1 287 ? 21.499 -6.747 40.629 1.00 44.16 287 ARG A O 1
ATOM 2256 N N . ARG A 1 288 ? 19.921 -8.288 40.182 1.00 47.19 288 ARG A N 1
ATOM 2257 C CA . ARG A 1 288 ? 18.872 -7.706 41.039 1.00 47.19 288 ARG A CA 1
ATOM 2258 C C . ARG A 1 288 ? 18.911 -8.243 42.470 1.00 47.19 288 ARG A C 1
ATOM 2260 O O . ARG A 1 288 ? 18.560 -7.500 43.376 1.00 47.19 288 ARG A O 1
ATOM 2267 N N . GLU A 1 289 ? 19.394 -9.466 42.682 1.00 48.88 289 GLU A N 1
ATOM 2268 C CA . GLU A 1 289 ? 19.520 -10.053 44.027 1.00 48.88 289 GLU A CA 1
ATOM 2269 C C . GLU A 1 289 ? 20.752 -9.532 44.797 1.00 48.88 289 GLU A C 1
ATOM 2271 O O . GLU A 1 289 ? 20.673 -9.332 46.002 1.00 48.88 289 GLU A O 1
ATOM 2276 N N . ASN A 1 290 ? 21.845 -9.156 44.118 1.00 48.00 290 ASN A N 1
ATOM 2277 C CA . ASN A 1 290 ? 23.055 -8.614 44.769 1.00 48.00 290 ASN A CA 1
ATOM 2278 C C . ASN A 1 290 ? 23.008 -7.110 45.125 1.00 48.00 290 ASN A C 1
ATOM 2280 O O . ASN A 1 290 ? 24.002 -6.566 45.600 1.00 48.00 290 ASN A O 1
ATOM 2284 N N . ILE A 1 291 ? 21.887 -6.417 44.891 1.00 50.91 291 ILE A N 1
ATOM 2285 C CA . ILE A 1 291 ? 21.706 -4.992 45.257 1.00 50.91 291 ILE A CA 1
ATOM 2286 C C . ILE A 1 291 ? 20.699 -4.848 46.426 1.00 50.91 291 ILE A C 1
ATOM 2288 O O . ILE A 1 291 ? 20.384 -3.743 46.853 1.00 50.91 291 ILE A O 1
ATOM 2292 N N . GLY A 1 292 ? 20.207 -5.967 46.979 1.00 47.47 292 GLY A N 1
ATOM 2293 C CA . GLY A 1 292 ? 19.098 -6.004 47.938 1.00 47.47 292 GLY A CA 1
ATOM 2294 C C . GLY A 1 292 ? 19.423 -6.390 49.385 1.00 47.47 292 GLY A C 1
ATOM 2295 O O . GLY A 1 292 ? 18.481 -6.598 50.141 1.00 47.47 292 GLY A O 1
ATOM 2296 N N . GLU A 1 293 ? 20.688 -6.484 49.804 1.00 49.53 293 GLU A N 1
ATOM 2297 C CA . GLU A 1 293 ? 21.037 -6.764 51.209 1.00 49.53 293 GLU A CA 1
ATOM 2298 C C . GLU A 1 293 ? 22.072 -5.761 51.731 1.00 49.53 293 GLU A C 1
ATOM 2300 O O . GLU A 1 293 ? 23.258 -5.835 51.419 1.00 49.53 293 GLU A O 1
ATOM 2305 N N . GLY A 1 294 ? 21.610 -4.789 52.525 1.00 37.50 294 GLY A N 1
ATOM 2306 C CA . GLY A 1 294 ? 22.490 -3.800 53.142 1.00 37.50 294 GLY A CA 1
ATOM 2307 C C . GLY A 1 294 ? 21.776 -2.690 53.910 1.00 37.50 294 GLY A C 1
ATOM 2308 O O . GLY A 1 294 ? 21.751 -1.557 53.450 1.00 37.50 294 GLY A O 1
ATOM 2309 N N . ALA A 1 295 ? 21.303 -3.036 55.112 1.00 33.53 295 ALA A N 1
ATOM 2310 C CA . ALA A 1 295 ? 21.094 -2.160 56.274 1.00 33.53 295 ALA A CA 1
ATOM 2311 C C . ALA A 1 295 ? 19.823 -1.276 56.359 1.00 33.53 295 ALA A C 1
ATOM 2313 O O . ALA A 1 295 ? 19.803 -0.105 55.996 1.00 33.53 295 ALA A O 1
ATOM 2314 N N . THR A 1 296 ? 18.803 -1.844 57.010 1.00 39.47 296 THR A N 1
ATOM 2315 C CA . THR A 1 296 ? 18.077 -1.240 58.157 1.00 39.47 296 THR A CA 1
ATOM 2316 C C . THR A 1 296 ? 18.778 -1.663 59.467 1.00 39.47 296 THR A C 1
ATOM 2318 O O . THR A 1 296 ? 19.537 -2.639 59.409 1.00 39.47 296 THR A O 1
ATOM 2321 N N . PRO A 1 297 ? 18.554 -1.042 60.645 1.00 54.22 297 PRO A N 1
ATOM 2322 C CA . PRO A 1 297 ? 17.403 -0.236 61.084 1.00 54.22 297 PRO A CA 1
ATOM 2323 C C . PRO A 1 297 ? 17.645 1.267 61.234 1.00 54.22 297 PRO A C 1
ATOM 2325 O O . PRO A 1 297 ? 18.749 1.669 61.656 1.00 54.22 297 PRO A O 1
#

Foldseek 3Di:
DLVVLQVVCVVVVHDNLLSQLLLVLLVLLLVLCVVVVQPLSVVLVVDVLSVVLLSLLSSQVSDCVPDPDHDDLVVVCVVVVNPDDSVSSVVSNVSSCVSCVVPSDDDALLNLLVVLLVLQPDPPDPPDDPPPPPDPDDDPVVVVVVVVLLSLLLSLQLVVLSSVLSVDPVNPPADSNLSSLLSSLLSCVPRPVPSSVVSCVSCVVVVHHSPDPSSVVSNVVSVVSCVVPVVSVVVSVVVSVVVVVVVVVVVVVVVVPPPDDDDDDDPPPVVVVVVVVVVVVVVVVVVVVVVPDDDDD

Nearest PDB structures (foldseek):
  4bco-assembly2_D  TM=8.362E-01  e=2.664E-06  Bos taurus
  6gue-assembly1_B  TM=8.101E-01  e=1.923E-06  Bos taurus
  1gy3-assembly1_B  TM=8.413E-01  e=4.245E-06  Homo sapiens
  4bcm-assembly2_D  TM=8.054E-01  e=9.627E-05  Homo sapiens
  7kjs-assembly1_B  TM=7.401E-01  e=4.916E-04  Homo sapiens